Protein AF-A0A956ILT0-F1 (afdb_monomer_lite)

Radius of gyration: 30.16 Å; chains: 1; bounding box: 76×114×71 Å

Foldseek 3Di:
DDDDDDPPPPVVVVVVVVVVPPPDDDDDDDDDDDDDDDDDDDDDDDDDDDDDDDDDDDDDDDDDDDDDDDDDDPDFLQVVQPHLVSLLVLLVVFQLVLQCPALLAVCVQVVDDPLVNQVVSVLVSLVSCVLSPHPPGDRDQPDGPRGHRHQLLVVQPPVQFEPQNLVSSLVSNLRSCVVVVNDPVSSVSSSVVSVVSCVSHHPHDDNGRPRRPPDPPPDDDDPPPPPPDDDDDDDDDDDDDDDDDD

pLDDT: mean 73.95, std 25.04, range [35.31, 98.44]

Sequence (246 aa):
MSLHSFRGSRSIERVAARYLVLGALSVPLALAGCSDDESSGGSGGSGAAGSGGTGATGGSGGSSAGGSGGSGGDGSLCEKYGGANNVASVVKDNVFPAIAGDCRISAWFTSLTDNMQTHVLECLTIQTQEVFGCAGVTYAGSSSSVAPCRSMSEAHANLGISDADFDALIEDVAAGLTEAGVEAADIQAAAPVLLGLKSDIVEDTSGTNTKATCPASGGTGGTGTGGSAGTGSGGTAGAGTGGTGN

Secondary structure (DSSP, 8-state):
--------THHHHHHHHHHTS-S------------------------------------------------SS---HHHHTT-HHHHHHHIIIIIHHHHHH-TTTTHHHHTS-HHHHHHHHHHHHHHHHHHTT-TT--STTPBPSSSB---HHHHHTTS--BHHHHHHHHHHHHHHHHHTT--HHHHHHHHHHHHHTHHHH--B--SS-SS--S---S------------------PPPP------

Structure (mmCIF, N/CA/C/O backbone):
data_AF-A0A956ILT0-F1
#
_entry.id   AF-A0A956ILT0-F1
#
loop_
_atom_site.group_PDB
_atom_site.id
_atom_site.type_symbol
_atom_site.label_atom_id
_atom_site.label_alt_id
_atom_site.label_comp_id
_atom_site.label_asym_id
_atom_site.label_entity_id
_atom_site.label_seq_id
_atom_site.pdbx_PDB_ins_code
_atom_site.Cartn_x
_atom_site.Cartn_y
_atom_site.Cartn_z
_atom_site.occupancy
_atom_site.B_iso_or_equiv
_atom_site.auth_seq_id
_atom_site.auth_comp_id
_atom_site.auth_asym_id
_atom_site.auth_atom_id
_atom_site.pdbx_PDB_model_num
ATOM 1 N N . MET A 1 1 ? -15.998 -36.580 -19.431 1.00 43.19 1 MET A N 1
ATOM 2 C CA . MET A 1 1 ? -16.349 -35.598 -18.383 1.00 43.19 1 MET A CA 1
ATOM 3 C C . MET A 1 1 ? -15.356 -35.786 -17.245 1.00 43.19 1 MET A C 1
ATOM 5 O O . MET A 1 1 ? -15.570 -36.642 -16.400 1.00 43.19 1 MET A O 1
ATOM 9 N N . SER A 1 2 ? -14.214 -35.095 -17.304 1.00 45.19 2 SER A N 1
ATOM 10 C CA . SER A 1 2 ? -13.151 -35.210 -16.296 1.00 45.19 2 SER A CA 1
ATOM 11 C C . SER A 1 2 ? -13.290 -34.083 -15.283 1.00 45.19 2 SER A C 1
ATOM 13 O O . SER A 1 2 ? -13.145 -32.913 -15.629 1.00 45.19 2 SER A O 1
ATOM 15 N N . LEU A 1 3 ? -13.583 -34.459 -14.042 1.00 43.34 3 LEU A N 1
ATOM 16 C CA . LEU A 1 3 ? -13.580 -33.585 -12.876 1.00 43.34 3 LEU A CA 1
ATOM 17 C C . LEU A 1 3 ? -12.125 -33.226 -12.542 1.00 43.34 3 LEU A C 1
ATOM 19 O O . LEU A 1 3 ? -11.383 -34.052 -12.015 1.00 43.34 3 LEU A O 1
ATOM 23 N N . HIS A 1 4 ? -11.707 -32.002 -12.871 1.00 41.91 4 HIS A N 1
ATOM 24 C CA . HIS A 1 4 ? -10.466 -31.436 -12.350 1.00 41.91 4 HIS A CA 1
ATOM 25 C C . HIS A 1 4 ? -10.690 -31.016 -10.896 1.00 41.91 4 HIS A C 1
ATOM 27 O O . HIS A 1 4 ? -11.449 -30.098 -10.594 1.00 41.91 4 HIS A O 1
ATOM 33 N N . SER A 1 5 ? -10.029 -31.742 -9.999 1.00 45.47 5 SER A N 1
ATOM 34 C CA . SER A 1 5 ? -9.984 -31.494 -8.563 1.00 45.47 5 SER A CA 1
ATOM 35 C C . SER A 1 5 ? -9.294 -30.155 -8.278 1.00 45.47 5 SER A C 1
ATOM 37 O O . SER A 1 5 ? -8.089 -30.013 -8.485 1.00 45.47 5 SER A O 1
ATOM 39 N N . PHE A 1 6 ? -10.057 -29.188 -7.769 1.00 43.00 6 PHE A N 1
ATOM 40 C CA . PHE A 1 6 ? -9.579 -27.899 -7.268 1.00 43.00 6 PHE A CA 1
ATOM 41 C C . PHE A 1 6 ? -8.574 -28.121 -6.116 1.00 43.00 6 PHE A C 1
ATOM 43 O O . PHE A 1 6 ? -8.939 -28.573 -5.033 1.00 43.00 6 PHE A O 1
ATOM 50 N N . ARG A 1 7 ? -7.289 -27.818 -6.343 1.00 51.72 7 ARG A N 1
ATOM 51 C CA . ARG A 1 7 ? -6.212 -27.783 -5.325 1.00 51.72 7 ARG A CA 1
ATOM 52 C C . ARG A 1 7 ? -5.960 -26.358 -4.798 1.00 51.72 7 ARG A C 1
ATOM 54 O O . ARG A 1 7 ? -4.874 -26.082 -4.311 1.00 51.72 7 ARG A O 1
ATOM 61 N N . GLY A 1 8 ? -6.954 -25.467 -4.871 1.00 39.22 8 GLY A N 1
ATOM 62 C CA . GLY A 1 8 ? -6.845 -24.064 -4.430 1.00 39.22 8 GLY A CA 1
ATOM 63 C C . GLY A 1 8 ? -7.192 -23.798 -2.957 1.00 39.22 8 GLY A C 1
ATOM 64 O O . GLY A 1 8 ? -6.908 -22.723 -2.447 1.00 39.22 8 GLY A O 1
ATOM 65 N N . SER A 1 9 ? -7.779 -24.757 -2.234 1.00 43.22 9 SER A N 1
ATOM 66 C CA . SER A 1 9 ? -8.363 -24.490 -0.904 1.00 43.22 9 SER A CA 1
ATOM 67 C C . SER A 1 9 ? -7.377 -24.484 0.272 1.00 43.22 9 SER A C 1
ATOM 69 O O . SER A 1 9 ? -7.787 -24.198 1.389 1.00 43.22 9 SER A O 1
ATOM 71 N N . ARG A 1 10 ? -6.087 -24.795 0.071 1.00 47.34 10 ARG A N 1
ATOM 72 C CA . ARG A 1 10 ? -5.128 -24.927 1.191 1.00 47.34 10 ARG A CA 1
ATOM 73 C C . ARG A 1 10 ? -4.430 -23.623 1.594 1.00 47.34 10 ARG A C 1
ATOM 75 O O . ARG A 1 10 ? -3.900 -23.565 2.700 1.00 47.34 10 ARG A O 1
ATOM 82 N N . SER A 1 11 ? -4.420 -22.602 0.736 1.00 47.72 11 SER A N 1
ATOM 83 C CA . SER A 1 11 ? -3.771 -21.317 1.051 1.00 47.72 11 SER A CA 1
ATOM 84 C C . SER A 1 11 ? -4.645 -20.436 1.949 1.00 47.72 11 SER A C 1
ATOM 86 O O . SER A 1 11 ? -4.132 -19.775 2.844 1.00 47.72 11 SER A O 1
ATOM 88 N N . ILE A 1 12 ? -5.971 -20.513 1.795 1.00 44.69 12 ILE A N 1
ATOM 89 C CA . ILE A 1 12 ? -6.931 -19.683 2.542 1.00 44.69 12 ILE A CA 1
ATOM 90 C C . ILE A 1 12 ? -6.987 -20.087 4.028 1.00 44.69 12 ILE A C 1
ATOM 92 O O . ILE A 1 12 ? -7.011 -19.228 4.907 1.00 44.69 12 ILE A O 1
ATOM 96 N N . GLU A 1 13 ? -6.915 -21.388 4.337 1.00 35.94 13 GLU A N 1
ATOM 97 C CA . GLU A 1 13 ? -6.925 -21.865 5.731 1.00 35.94 13 GLU A CA 1
ATOM 98 C C . GLU A 1 13 ? -5.641 -21.520 6.500 1.00 35.94 13 GLU A C 1
ATOM 100 O O . GLU A 1 13 ? -5.685 -21.358 7.716 1.00 35.94 13 GLU A O 1
ATOM 105 N N . ARG A 1 14 ? -4.491 -21.373 5.826 1.00 47.75 14 ARG A N 1
ATOM 106 C CA . ARG A 1 14 ? -3.221 -21.058 6.505 1.00 47.75 14 ARG A CA 1
ATOM 107 C C . ARG A 1 14 ? -3.127 -19.600 6.945 1.00 47.75 14 ARG A C 1
ATOM 109 O O . ARG A 1 14 ? -2.567 -19.345 8.009 1.00 47.75 14 ARG A O 1
ATOM 116 N N . VAL A 1 15 ? -3.705 -18.678 6.174 1.00 46.62 15 VAL A N 1
ATOM 117 C CA . VAL A 1 15 ? -3.770 -17.258 6.547 1.00 46.62 15 VAL A CA 1
ATOM 118 C C . VAL A 1 15 ? -4.741 -17.078 7.718 1.00 46.62 15 VAL A C 1
ATOM 120 O O . VAL A 1 15 ? -4.361 -16.523 8.743 1.00 46.62 15 VAL A O 1
ATOM 123 N N . ALA A 1 16 ? -5.942 -17.667 7.655 1.00 40.06 16 ALA A N 1
ATOM 124 C CA . ALA A 1 16 ? -6.910 -17.593 8.756 1.00 40.06 16 ALA A CA 1
ATOM 125 C C . ALA A 1 16 ? -6.418 -18.276 10.054 1.00 40.06 16 ALA A C 1
ATOM 127 O O . ALA A 1 16 ? -6.655 -17.768 11.150 1.00 40.06 16 ALA A O 1
ATOM 128 N N . ALA A 1 17 ? -5.687 -19.394 9.954 1.00 35.31 17 ALA A N 1
ATOM 129 C CA . ALA A 1 17 ? -5.180 -20.117 11.124 1.00 35.31 17 ALA A CA 1
ATOM 130 C C . ALA A 1 17 ? -4.007 -19.418 11.837 1.00 35.31 17 ALA A C 1
ATOM 132 O O . ALA A 1 17 ? -3.806 -19.652 13.028 1.00 35.31 17 ALA A O 1
ATOM 133 N N . ARG A 1 18 ? -3.245 -18.546 11.158 1.00 46.00 18 ARG A N 1
ATOM 134 C CA . ARG A 1 18 ? -2.182 -17.751 11.805 1.00 46.00 18 ARG A CA 1
ATOM 135 C C . ARG A 1 18 ? -2.721 -16.550 12.587 1.00 46.00 18 ARG A C 1
ATOM 137 O O . ARG A 1 18 ? -2.115 -16.178 13.587 1.00 46.00 18 ARG A O 1
ATOM 144 N N . TYR A 1 19 ? -3.889 -16.020 12.218 1.00 42.06 19 TYR A N 1
ATOM 145 C CA . TYR A 1 19 ? -4.536 -14.914 12.941 1.00 42.06 19 TYR A CA 1
ATOM 146 C C . TYR A 1 19 ? -5.229 -15.330 14.250 1.00 42.06 19 TYR A C 1
ATOM 148 O O . TYR A 1 19 ? -5.510 -14.479 15.089 1.00 42.06 19 TYR A O 1
ATOM 156 N N . LEU A 1 20 ? -5.461 -16.626 14.481 1.00 39.62 20 LEU A N 1
ATOM 157 C CA . LEU A 1 20 ? -6.157 -17.124 15.677 1.00 39.62 20 LEU A CA 1
ATOM 158 C C . LEU A 1 20 ? -5.252 -17.372 16.901 1.00 39.62 20 LEU A C 1
ATOM 160 O O . LEU A 1 20 ? -5.765 -17.722 17.960 1.00 39.62 20 LEU A O 1
ATOM 164 N N . VAL A 1 21 ? -3.927 -17.201 16.796 1.00 40.91 21 VAL A N 1
ATOM 165 C CA . VAL A 1 21 ? -2.983 -17.602 17.868 1.00 40.91 21 VAL A CA 1
ATOM 166 C C . VAL A 1 21 ? -2.352 -16.421 18.629 1.00 40.91 21 VAL A C 1
ATOM 168 O O . VAL A 1 21 ? -1.767 -16.625 19.687 1.00 40.91 21 VAL A O 1
ATOM 171 N N . LEU A 1 22 ? -2.519 -15.171 18.182 1.00 44.09 22 LEU A N 1
ATOM 172 C CA . LEU A 1 22 ? -1.898 -13.994 18.824 1.00 44.09 22 LEU A CA 1
ATOM 173 C C . LEU A 1 22 ? -2.790 -13.244 19.832 1.00 44.09 22 LEU A C 1
ATOM 175 O O . LEU A 1 22 ? -2.457 -12.143 20.260 1.00 44.09 22 LEU A O 1
ATOM 179 N N . GLY A 1 23 ? -3.894 -13.845 20.276 1.00 40.28 23 GLY A N 1
ATOM 180 C CA . GLY A 1 23 ? -4.742 -13.295 21.335 1.00 40.28 23 GLY A CA 1
ATOM 181 C C . GLY A 1 23 ? -4.490 -13.950 22.692 1.00 40.28 23 GLY A C 1
ATOM 182 O O . GLY A 1 23 ? -5.257 -14.835 23.052 1.00 40.28 23 GLY A O 1
ATOM 183 N N . ALA A 1 24 ? -3.436 -13.533 23.412 1.00 45.47 24 ALA A N 1
ATOM 184 C CA . ALA A 1 24 ? -3.306 -13.510 24.887 1.00 45.47 24 ALA A CA 1
ATOM 185 C C . ALA A 1 24 ? -1.839 -13.648 25.348 1.00 45.47 24 ALA A C 1
ATOM 187 O O . ALA A 1 24 ? -1.407 -14.715 25.780 1.00 45.47 24 ALA A O 1
ATOM 188 N N . LEU A 1 25 ? -1.082 -12.547 25.359 1.00 40.25 25 LEU A N 1
ATOM 189 C CA . LEU A 1 25 ? 0.026 -12.403 26.308 1.00 40.25 25 LEU A CA 1
ATOM 190 C C . LEU A 1 25 ? -0.171 -11.115 27.110 1.00 40.25 25 LEU A C 1
ATOM 192 O O . LEU A 1 25 ? 0.303 -10.038 26.764 1.00 40.25 25 LEU A O 1
ATOM 196 N N . SER A 1 26 ? -0.927 -11.240 28.196 1.00 43.72 26 SER A N 1
ATOM 197 C CA . SER A 1 26 ? -0.998 -10.239 29.254 1.00 43.72 26 SER A CA 1
ATOM 198 C C . SER A 1 26 ? 0.321 -10.267 30.028 1.00 43.72 26 SER A C 1
ATOM 200 O O . SER A 1 26 ? 0.574 -11.202 30.787 1.00 43.72 26 SER A O 1
ATOM 202 N N . VAL A 1 27 ? 1.170 -9.258 29.837 1.00 48.78 27 VAL A N 1
ATOM 203 C CA . VAL A 1 27 ? 2.355 -9.046 30.679 1.00 48.78 27 VAL A CA 1
ATOM 204 C C . VAL A 1 27 ? 1.937 -8.233 31.910 1.00 48.78 27 VAL A C 1
ATOM 206 O O . VAL A 1 27 ? 1.473 -7.103 31.750 1.00 48.78 27 VAL A O 1
ATOM 209 N N . PRO A 1 28 ? 2.090 -8.753 33.142 1.00 45.97 28 PRO A N 1
ATOM 210 C CA . PRO A 1 28 ? 1.954 -7.941 34.339 1.00 45.97 28 PRO A CA 1
ATOM 211 C C . PRO A 1 28 ? 3.238 -7.127 34.541 1.00 45.97 28 PRO A C 1
ATOM 213 O O . PRO A 1 28 ? 4.316 -7.686 34.746 1.00 45.97 28 PRO A O 1
ATOM 216 N N . LEU A 1 29 ? 3.130 -5.797 34.500 1.00 57.72 29 LEU A N 1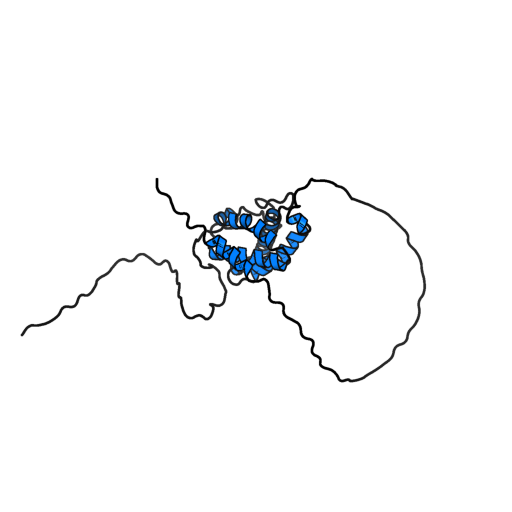
ATOM 217 C CA . LEU A 1 29 ? 4.211 -4.905 34.911 1.00 57.72 29 LEU A CA 1
ATOM 218 C C . LEU A 1 29 ? 4.221 -4.830 36.445 1.00 57.72 29 LEU A C 1
ATOM 220 O O . LEU A 1 29 ? 3.386 -4.166 37.059 1.00 57.72 29 LEU A O 1
ATOM 224 N N . ALA A 1 30 ? 5.137 -5.577 37.060 1.00 46.38 30 ALA A N 1
ATOM 225 C CA . ALA A 1 30 ? 5.381 -5.547 38.494 1.00 46.38 30 ALA A CA 1
ATOM 226 C C . ALA A 1 30 ? 6.181 -4.295 38.887 1.00 46.38 30 ALA A C 1
ATOM 228 O O . ALA A 1 30 ? 7.197 -3.959 38.281 1.00 46.38 30 ALA A O 1
ATOM 229 N N . LEU A 1 31 ? 5.695 -3.633 39.935 1.00 51.06 31 LEU A N 1
ATOM 230 C CA . LEU A 1 31 ? 6.275 -2.475 40.603 1.00 51.06 31 LEU A CA 1
ATOM 231 C C . LEU A 1 31 ? 7.435 -2.922 41.518 1.00 51.06 31 LEU A C 1
ATOM 233 O O . LEU A 1 31 ? 7.218 -3.680 42.461 1.00 51.06 31 LEU A O 1
ATOM 237 N N . ALA A 1 32 ? 8.644 -2.420 41.278 1.00 53.69 32 ALA A N 1
ATOM 238 C CA . ALA A 1 32 ? 9.757 -2.370 42.234 1.00 53.69 32 ALA A CA 1
ATOM 239 C C . ALA A 1 32 ? 10.587 -1.128 41.849 1.00 53.69 32 ALA A C 1
ATOM 241 O O . ALA A 1 32 ? 10.993 -1.010 40.702 1.00 53.69 32 ALA A O 1
ATOM 242 N N . GLY A 1 33 ? 10.794 -0.094 42.662 1.00 43.47 33 GLY A N 1
ATOM 243 C CA . GLY A 1 33 ? 10.950 -0.067 44.110 1.00 43.47 33 GLY A CA 1
ATOM 244 C C . GLY A 1 33 ? 12.434 0.084 44.450 1.00 43.47 33 GLY A C 1
ATOM 245 O O . GLY A 1 33 ? 13.016 -0.873 44.940 1.00 43.47 33 GLY A O 1
ATOM 246 N N . CYS A 1 34 ? 13.037 1.247 44.156 1.00 55.44 34 CYS A N 1
ATOM 247 C CA . CYS A 1 34 ? 14.354 1.663 44.666 1.00 55.44 34 CYS A CA 1
ATOM 248 C C . CYS A 1 34 ? 14.368 3.189 44.929 1.00 55.44 34 CYS A C 1
ATOM 250 O O . CYS A 1 34 ? 14.627 3.981 44.026 1.00 55.44 34 CYS A O 1
ATOM 252 N N . SER A 1 35 ? 14.021 3.572 46.158 1.00 47.50 35 SER A N 1
ATOM 253 C CA . SER A 1 35 ? 14.691 4.576 47.013 1.00 47.50 35 SER A CA 1
ATOM 254 C C . SER A 1 35 ? 16.210 4.683 46.782 1.00 47.50 35 SER A C 1
ATOM 256 O O . SER A 1 35 ? 16.810 3.671 46.430 1.00 47.50 35 SER A O 1
ATOM 258 N N . ASP A 1 36 ? 16.969 5.752 47.036 1.00 48.41 36 ASP A N 1
ATOM 259 C CA . ASP A 1 36 ? 16.843 7.122 47.574 1.00 48.41 36 ASP A CA 1
ATOM 260 C C . ASP A 1 36 ? 18.260 7.770 47.385 1.00 48.41 36 ASP A C 1
ATOM 262 O O . ASP A 1 36 ? 19.176 7.077 46.930 1.00 48.41 36 ASP A O 1
ATOM 266 N N . ASP A 1 37 ? 18.445 9.036 47.803 1.00 49.03 37 ASP A N 1
ATOM 267 C CA . ASP A 1 37 ? 19.715 9.763 48.110 1.00 49.03 37 ASP A CA 1
ATOM 268 C C . ASP A 1 37 ? 20.252 10.752 47.027 1.00 49.03 37 ASP A C 1
ATOM 270 O O . ASP A 1 37 ? 20.848 10.355 46.029 1.00 49.03 37 ASP A O 1
ATOM 274 N N . GLU A 1 38 ? 19.875 12.045 47.015 1.00 50.88 38 GLU A N 1
ATOM 275 C CA . GLU A 1 38 ? 20.264 13.203 47.874 1.00 50.88 38 GLU A CA 1
ATOM 276 C C . GLU A 1 38 ? 21.594 13.901 47.466 1.00 50.88 38 GLU A C 1
ATOM 278 O O . GLU A 1 38 ? 22.686 13.443 47.790 1.00 50.88 38 GLU A O 1
ATOM 283 N N . SER A 1 39 ? 21.526 15.090 46.830 1.00 48.44 39 SER A N 1
ATOM 284 C CA . SER A 1 39 ? 22.506 16.185 47.059 1.00 48.44 39 SER A CA 1
ATOM 285 C C . SER A 1 39 ? 22.151 17.530 46.397 1.00 48.44 39 SER A C 1
ATOM 287 O O . SER A 1 39 ? 22.462 17.792 45.242 1.00 48.44 39 SER A O 1
ATOM 289 N N . SER A 1 40 ? 21.511 18.373 47.214 1.00 54.84 40 SER A N 1
ATOM 290 C CA . SER A 1 40 ? 21.809 19.775 47.588 1.00 54.84 40 SER A CA 1
ATOM 291 C C . SER A 1 40 ? 22.245 20.873 46.585 1.00 54.84 40 SER A C 1
ATOM 293 O O . SER A 1 40 ? 23.220 20.759 45.850 1.00 54.84 40 SER A O 1
ATOM 295 N N . GLY A 1 41 ? 21.593 22.041 46.751 1.00 38.47 41 GLY A N 1
ATOM 296 C CA . GLY A 1 41 ? 22.071 23.395 46.403 1.00 38.47 41 GLY A CA 1
ATOM 297 C C . GLY A 1 41 ? 21.101 24.141 45.476 1.00 38.47 41 GLY A C 1
ATOM 298 O O . GLY A 1 41 ? 21.108 23.892 44.282 1.00 38.47 41 GLY A O 1
ATOM 299 N N . GLY A 1 42 ? 20.136 24.938 45.962 1.00 37.78 42 GLY A N 1
ATOM 300 C CA . GLY A 1 42 ? 20.308 26.335 46.424 1.00 37.78 42 GLY A CA 1
ATOM 301 C C . GLY A 1 42 ? 20.368 27.294 45.214 1.00 37.78 42 GLY A C 1
ATOM 302 O O . GLY A 1 42 ? 21.071 27.005 44.263 1.00 37.78 42 GLY A O 1
ATOM 303 N N . SER A 1 43 ? 19.723 28.454 45.097 1.00 45.69 43 SER A N 1
ATOM 304 C CA . SER A 1 43 ? 18.900 29.307 45.955 1.00 45.69 43 SER A CA 1
ATOM 305 C C . SER A 1 43 ? 18.328 30.430 45.068 1.00 45.69 43 SER A C 1
ATOM 307 O O . SER A 1 43 ? 19.034 30.920 44.194 1.00 45.69 43 SER A O 1
ATOM 309 N N . GLY A 1 44 ? 17.129 30.926 45.397 1.00 41.56 44 GLY A N 1
ATOM 310 C CA . GLY A 1 44 ? 16.803 32.362 45.359 1.00 41.56 44 GLY A CA 1
ATOM 311 C C . GLY A 1 44 ? 16.308 32.993 44.047 1.00 41.56 44 GLY A C 1
ATOM 312 O O . GLY A 1 44 ? 16.937 32.884 43.003 1.00 41.56 44 GLY A O 1
ATOM 313 N N . GLY A 1 45 ? 15.223 33.773 44.149 1.00 41.31 45 GLY A N 1
ATOM 314 C CA . GLY A 1 45 ? 14.869 34.768 43.131 1.00 41.31 45 GLY A CA 1
ATOM 315 C C . GLY A 1 45 ? 13.406 35.213 43.118 1.00 41.31 45 GLY A C 1
ATOM 316 O O . GLY A 1 45 ? 12.655 34.829 42.233 1.00 41.31 45 GLY A O 1
ATOM 317 N N . SER A 1 46 ? 13.006 36.031 44.091 1.00 48.56 46 SER A N 1
ATOM 318 C CA . SER A 1 46 ? 11.715 36.734 44.166 1.00 48.56 46 SER A CA 1
ATOM 319 C C . SER A 1 46 ? 11.534 37.779 43.051 1.00 48.56 46 SER A C 1
ATOM 321 O O . SER A 1 46 ? 12.496 38.449 42.683 1.00 48.56 46 SER A O 1
ATOM 323 N N . GLY A 1 47 ? 10.296 38.035 42.609 1.00 41.34 47 GLY A N 1
ATOM 324 C CA . GLY A 1 47 ? 9.980 39.211 41.783 1.00 41.34 47 GLY A CA 1
ATOM 325 C C . GLY A 1 47 ? 8.519 39.276 41.340 1.00 41.34 47 GLY A C 1
ATOM 326 O O . GLY A 1 47 ? 8.016 38.341 40.737 1.00 41.34 47 GLY A O 1
ATOM 327 N N . ALA A 1 48 ? 7.837 40.367 41.679 1.00 45.66 48 ALA A N 1
ATOM 328 C CA . ALA A 1 48 ? 6.387 40.524 41.674 1.00 45.66 48 ALA A CA 1
ATOM 329 C C . ALA A 1 48 ? 5.815 41.287 40.458 1.00 45.66 48 ALA A C 1
ATOM 331 O O . ALA A 1 48 ? 6.501 42.095 39.846 1.00 45.66 48 ALA A O 1
ATOM 332 N N . ALA A 1 49 ? 4.496 41.113 40.291 1.00 45.88 49 ALA A N 1
ATOM 333 C CA . ALA A 1 49 ? 3.474 42.089 39.880 1.00 45.88 49 ALA A CA 1
ATOM 334 C C . ALA A 1 49 ? 3.412 42.625 38.431 1.00 45.88 49 ALA A C 1
ATOM 336 O O . ALA A 1 49 ? 4.354 43.192 37.892 1.00 45.88 49 ALA A O 1
ATOM 337 N N . GLY A 1 50 ? 2.191 42.594 37.879 1.00 41.50 50 GLY A N 1
ATOM 338 C CA . GLY A 1 50 ? 1.769 43.415 36.742 1.00 41.50 50 GLY A CA 1
ATOM 339 C C . GLY A 1 50 ? 0.337 43.105 36.299 1.00 41.50 50 GLY A C 1
ATOM 340 O O . GLY A 1 50 ? 0.074 42.042 35.756 1.00 41.50 50 GLY A O 1
ATOM 341 N N . SER A 1 51 ? -0.585 44.026 36.574 1.00 45.47 51 SER A N 1
ATOM 342 C CA . SER A 1 51 ? -2.036 43.938 36.360 1.00 45.47 51 SER A CA 1
ATOM 343 C C . SER A 1 51 ? -2.472 44.573 35.026 1.00 45.47 51 SER A C 1
ATOM 345 O O . SER A 1 51 ? -1.898 45.586 34.638 1.00 45.47 51 SER A O 1
ATOM 347 N N . GLY A 1 52 ? -3.566 44.076 34.429 1.00 38.09 52 GLY A N 1
ATOM 348 C CA . GLY A 1 52 ? -4.583 44.924 33.779 1.00 38.09 52 GLY A CA 1
ATOM 349 C C . GLY A 1 52 ? -4.697 44.941 32.241 1.00 38.09 52 GLY A C 1
ATOM 350 O O . GLY A 1 52 ? -3.720 45.156 31.536 1.00 38.09 52 GLY A O 1
ATOM 351 N N . GLY A 1 53 ? -5.949 44.851 31.756 1.00 38.97 53 GLY A N 1
ATOM 352 C CA . GLY A 1 53 ? -6.404 45.450 30.483 1.00 38.97 53 GLY A CA 1
ATOM 353 C C . GLY A 1 53 ? -6.991 44.478 29.448 1.00 38.97 53 GLY A C 1
ATOM 354 O O . GLY A 1 53 ? -6.261 43.926 28.643 1.00 38.97 53 GLY A O 1
ATOM 355 N N . THR A 1 54 ? -8.288 44.146 29.517 1.00 41.25 54 THR A N 1
ATOM 356 C CA . THR A 1 54 ? -9.393 44.693 28.677 1.00 41.25 54 THR A CA 1
ATOM 357 C C . THR A 1 54 ? -9.511 44.164 27.236 1.00 41.25 54 THR A C 1
ATOM 359 O O . THR A 1 54 ? -8.828 44.631 26.338 1.00 41.25 54 THR A O 1
ATOM 362 N N . GLY A 1 55 ? -10.495 43.275 27.038 1.00 43.84 55 GLY A N 1
ATOM 363 C CA . GLY A 1 55 ? -11.594 43.403 26.064 1.00 43.84 55 GLY A CA 1
ATOM 364 C C . GLY A 1 55 ? -11.297 43.505 24.563 1.00 43.84 55 GLY A C 1
ATOM 365 O O . GLY A 1 55 ? -10.937 44.567 24.073 1.00 43.84 55 GLY A O 1
ATOM 366 N N . ALA A 1 56 ? -11.685 42.466 23.816 1.00 46.03 56 ALA A N 1
ATOM 367 C CA . ALA A 1 56 ? -12.264 42.618 22.480 1.00 46.03 56 ALA A CA 1
ATOM 368 C C . ALA A 1 56 ? -13.221 41.451 22.182 1.00 46.03 56 ALA A C 1
ATOM 370 O O . ALA A 1 56 ? -12.832 40.291 22.079 1.00 46.03 56 ALA A O 1
ATOM 371 N N . THR A 1 57 ? -14.499 41.799 22.094 1.00 47.22 57 THR A N 1
ATOM 372 C CA . THR A 1 57 ? -15.631 41.009 21.606 1.00 47.22 57 THR A CA 1
ATOM 373 C C . THR A 1 57 ? -15.729 41.085 20.081 1.00 47.22 57 THR A C 1
ATOM 375 O O . THR A 1 57 ? -15.599 42.173 19.523 1.00 47.22 57 THR A O 1
ATOM 378 N N . GLY A 1 58 ? -16.083 39.970 19.438 1.00 47.25 58 GLY A N 1
ATOM 379 C CA . GLY A 1 58 ? -16.519 39.884 18.036 1.00 47.25 58 GLY A CA 1
ATOM 380 C C . GLY A 1 58 ? -15.920 38.640 17.373 1.00 47.25 58 GLY A C 1
ATOM 381 O O . GLY A 1 58 ? -14.721 38.437 17.451 1.00 47.25 58 GLY A O 1
ATOM 382 N N . GLY A 1 59 ? -16.643 37.724 16.745 1.00 40.88 59 GLY A N 1
ATOM 383 C CA . GLY A 1 59 ? -18.031 37.690 16.314 1.00 40.88 59 GLY A CA 1
ATOM 384 C C . GLY A 1 59 ? -18.094 36.771 15.091 1.00 40.88 59 GLY A C 1
ATOM 385 O O . GLY A 1 59 ? -17.497 37.086 14.074 1.00 40.88 59 GLY A O 1
ATOM 386 N N . SER A 1 60 ? -18.806 35.653 15.242 1.00 47.03 60 SER A N 1
ATOM 387 C CA . SER A 1 60 ? -19.652 34.976 14.245 1.00 47.03 60 SER A CA 1
ATOM 388 C C . SER A 1 60 ? -19.105 34.558 12.868 1.00 47.03 60 SER A C 1
ATOM 390 O O . SER A 1 60 ? -18.776 35.382 12.023 1.00 47.03 60 SER A O 1
ATOM 392 N N . GLY A 1 61 ? -19.277 33.264 12.574 1.00 44.69 61 GLY A N 1
ATOM 393 C CA . GLY A 1 61 ? -19.465 32.722 11.221 1.00 44.69 61 GLY A CA 1
ATOM 394 C C . GLY A 1 61 ? -18.740 31.387 11.055 1.00 44.69 61 GLY A C 1
ATOM 395 O O . GLY A 1 61 ? -17.529 31.337 11.164 1.00 44.69 61 GLY A O 1
ATOM 396 N N . GLY A 1 62 ? -19.376 30.249 10.820 1.00 45.25 62 GLY A N 1
ATOM 397 C CA . GLY A 1 62 ? -20.777 29.937 10.619 1.00 45.25 62 GLY A CA 1
ATOM 398 C C . GLY A 1 62 ? -20.898 28.416 10.581 1.00 45.25 62 GLY A C 1
ATOM 399 O O . GLY A 1 62 ? -19.977 27.708 10.177 1.00 45.25 62 GLY A O 1
ATOM 400 N N . SER A 1 63 ? -22.030 27.925 11.059 1.00 48.44 63 SER A N 1
ATOM 401 C CA . SER A 1 63 ? -22.424 26.528 11.010 1.00 48.44 63 SER A CA 1
ATOM 402 C C . SER A 1 63 ? -22.377 25.980 9.583 1.00 48.44 63 SER A C 1
ATOM 404 O O . SER A 1 63 ? -22.868 26.607 8.647 1.00 48.44 63 SER A O 1
ATOM 406 N N . SER A 1 64 ? -21.888 24.756 9.432 1.00 49.97 64 SER A N 1
ATOM 407 C CA . SER A 1 64 ? -22.354 23.848 8.384 1.00 49.97 64 SER A CA 1
ATOM 408 C C . SER A 1 64 ? -22.512 22.469 9.003 1.00 49.97 64 SER A C 1
ATOM 410 O O . SER A 1 64 ? -21.664 21.593 8.897 1.00 49.97 64 SER A O 1
ATOM 412 N N . ALA A 1 65 ? -23.620 22.339 9.730 1.00 52.38 65 ALA A N 1
ATOM 413 C CA . ALA A 1 65 ? -24.317 21.079 9.881 1.00 52.38 65 ALA A CA 1
ATOM 414 C C . ALA A 1 65 ? -25.216 20.905 8.644 1.00 52.38 65 ALA A C 1
ATOM 416 O O . ALA A 1 65 ? -25.970 21.819 8.307 1.00 52.38 65 ALA A O 1
ATOM 417 N N . GLY A 1 66 ? -25.137 19.742 7.996 1.00 42.19 66 GLY A N 1
ATOM 418 C CA . GLY A 1 66 ? -26.036 19.299 6.922 1.00 42.19 66 GLY A CA 1
ATOM 419 C C . GLY A 1 66 ? -25.305 18.380 5.933 1.00 42.19 66 GLY A C 1
ATOM 420 O O . GLY A 1 66 ? -24.304 18.803 5.375 1.00 42.19 66 GLY A O 1
ATOM 421 N N . GLY A 1 67 ? -25.705 17.136 5.651 1.00 44.38 67 GLY A N 1
ATOM 422 C CA . GLY A 1 67 ? -26.914 16.374 6.008 1.00 44.38 67 GLY A CA 1
ATOM 423 C C . GLY A 1 67 ? -26.585 15.091 6.789 1.00 44.38 67 GLY A C 1
ATOM 424 O O . GLY A 1 67 ? -25.445 14.656 6.817 1.00 44.38 67 GLY A O 1
ATOM 425 N N . SER A 1 68 ? -27.481 14.508 7.588 1.00 47.31 68 SER A N 1
ATOM 426 C CA . SER A 1 68 ? -28.849 14.038 7.296 1.00 47.31 68 SER A CA 1
ATOM 427 C C . SER A 1 68 ? -28.930 12.973 6.197 1.00 47.31 68 SER A C 1
ATOM 429 O O . SER A 1 68 ? -29.171 13.290 5.040 1.00 47.31 68 SER A O 1
ATOM 431 N N . GLY A 1 69 ? -28.846 11.712 6.636 1.00 48.72 69 GLY A N 1
ATOM 432 C CA . GLY A 1 69 ? -29.864 10.704 6.327 1.00 48.72 69 GLY A CA 1
ATOM 433 C C . GLY A 1 69 ? -29.650 9.845 5.084 1.00 48.72 69 GLY A C 1
ATOM 434 O O . GLY A 1 69 ? -30.329 10.046 4.082 1.00 48.72 69 GLY A O 1
ATOM 435 N N . GLY A 1 70 ? -28.807 8.816 5.205 1.00 43.69 70 GLY A N 1
ATOM 436 C CA . GLY A 1 70 ? -28.830 7.621 4.359 1.00 43.69 70 GLY A CA 1
ATOM 437 C C . GLY A 1 70 ? -29.086 6.385 5.223 1.00 43.69 70 GLY A C 1
ATOM 438 O O . GLY A 1 70 ? -28.373 6.148 6.190 1.00 43.69 70 GLY A O 1
ATOM 439 N N . SER A 1 71 ? -30.160 5.663 4.919 1.00 43.09 71 SER A N 1
ATOM 440 C CA . SER A 1 71 ? -30.712 4.531 5.667 1.00 43.09 71 SER A CA 1
ATOM 441 C C . SER A 1 71 ? -29.736 3.385 5.946 1.00 43.09 71 SER A C 1
ATOM 443 O O . SER A 1 71 ? -29.194 2.803 5.017 1.00 43.09 71 SER A O 1
ATOM 445 N N . GLY A 1 72 ? -29.680 2.977 7.218 1.00 48.34 72 GLY A N 1
ATOM 446 C CA . GLY A 1 72 ? -29.753 1.576 7.654 1.00 48.34 72 GLY A CA 1
ATOM 447 C C . GLY A 1 72 ? -29.046 0.534 6.789 1.00 48.34 72 GLY A C 1
ATOM 448 O O . GLY A 1 72 ? -29.699 -0.302 6.171 1.00 48.34 72 GLY A O 1
ATOM 449 N N . GLY A 1 73 ? -27.725 0.570 6.821 1.00 46.00 73 GLY A N 1
ATOM 450 C CA . GLY A 1 73 ? -26.806 -0.519 6.521 1.00 46.00 73 GLY A CA 1
ATOM 451 C C . GLY A 1 73 ? -25.500 -0.107 7.181 1.00 46.00 73 GLY A C 1
ATOM 452 O O . GLY A 1 73 ? -25.175 1.077 7.138 1.00 46.00 73 GLY A O 1
ATOM 453 N N . ASP A 1 74 ? -24.839 -1.010 7.894 1.00 55.00 74 ASP A N 1
ATOM 454 C CA . ASP A 1 74 ? -23.632 -0.706 8.665 1.00 55.00 74 ASP A CA 1
ATOM 455 C C . ASP A 1 74 ? -22.678 0.168 7.831 1.00 55.00 74 ASP A C 1
ATOM 457 O O . ASP A 1 74 ? -22.381 -0.172 6.684 1.00 55.00 74 ASP A O 1
ATOM 461 N N . GLY A 1 75 ? -22.301 1.343 8.355 1.00 75.06 75 GLY A N 1
ATOM 462 C CA . GLY A 1 75 ? -21.474 2.309 7.624 1.00 75.06 75 GLY A CA 1
ATOM 463 C C . GLY A 1 75 ? -20.224 1.638 7.058 1.00 75.06 75 GLY A C 1
ATOM 464 O O . GLY A 1 75 ? -19.730 0.661 7.628 1.00 75.06 75 GLY A O 1
ATOM 465 N N . SER A 1 76 ? -19.723 2.132 5.923 1.00 92.62 76 SER A N 1
ATOM 466 C CA . SER A 1 76 ? -18.512 1.569 5.301 1.00 92.62 76 SER A CA 1
ATOM 467 C C . SER A 1 76 ? -17.377 1.441 6.328 1.00 92.62 76 SER A C 1
ATOM 469 O O . SER A 1 76 ? -17.308 2.224 7.279 1.00 92.62 76 SER A O 1
ATOM 471 N N . LEU A 1 77 ? -16.443 0.501 6.136 1.00 95.50 77 LEU A N 1
ATOM 472 C CA . LEU A 1 77 ? -15.259 0.423 7.005 1.00 95.50 77 LEU A CA 1
ATOM 473 C C . LEU A 1 77 ? -14.534 1.775 7.048 1.00 95.50 77 LEU A C 1
ATOM 475 O O . LEU A 1 77 ? -14.061 2.203 8.095 1.00 95.50 77 LEU A O 1
ATOM 479 N N . CYS A 1 78 ? -14.527 2.503 5.935 1.00 96.25 78 CYS A N 1
ATOM 480 C CA . CYS A 1 78 ? -14.002 3.854 5.862 1.00 96.25 78 CYS A CA 1
ATOM 481 C C . CYS A 1 78 ? -14.673 4.795 6.871 1.00 96.25 78 CYS A C 1
ATOM 483 O O . CYS A 1 78 ? -13.977 5.466 7.625 1.00 96.25 78 CYS A O 1
ATOM 485 N N . GLU A 1 79 ? -16.006 4.828 6.936 1.00 96.00 79 GLU A N 1
ATOM 486 C CA . GLU A 1 79 ? -16.742 5.623 7.930 1.00 96.00 79 GLU A CA 1
ATOM 487 C C . GLU A 1 79 ? -16.473 5.141 9.360 1.00 96.00 79 GLU A C 1
ATOM 489 O O . GLU A 1 79 ? -16.219 5.968 10.239 1.00 96.00 79 GLU A O 1
ATOM 494 N N . LYS A 1 80 ? -16.456 3.818 9.582 1.00 95.88 80 LYS A N 1
ATOM 495 C CA . LYS A 1 80 ? -16.134 3.207 10.883 1.00 95.88 80 LYS A CA 1
ATOM 496 C C . LYS A 1 80 ? -14.772 3.670 11.405 1.00 95.88 80 LYS A C 1
ATOM 498 O O . LYS A 1 80 ? -14.643 3.978 12.587 1.00 95.88 80 LYS A O 1
ATOM 503 N N . TYR A 1 81 ? -13.784 3.780 10.521 1.00 96.00 81 TYR A N 1
ATOM 504 C CA . TYR A 1 81 ? -12.426 4.207 10.848 1.00 96.00 81 TYR A CA 1
ATOM 505 C C . TYR A 1 81 ? -12.179 5.704 10.626 1.00 96.00 81 TYR A C 1
ATOM 507 O O . TYR A 1 81 ? -11.039 6.099 10.427 1.00 96.00 81 TYR A O 1
ATOM 515 N N . GLY A 1 82 ? -13.198 6.567 10.683 1.00 94.94 82 GLY A N 1
ATOM 516 C CA . GLY A 1 82 ? -12.996 8.026 10.711 1.00 94.94 82 GLY A CA 1
ATOM 517 C C . GLY A 1 82 ? -12.774 8.691 9.345 1.00 94.94 82 GLY A C 1
ATOM 518 O O . GLY A 1 82 ? -12.334 9.839 9.274 1.00 94.94 82 GLY A O 1
ATOM 519 N N . GLY A 1 83 ? -13.108 7.998 8.259 1.00 96.12 83 GLY A N 1
ATOM 520 C CA . GLY A 1 83 ? -13.105 8.509 6.892 1.00 96.12 83 GLY A CA 1
ATOM 521 C C . GLY A 1 83 ? -11.756 8.409 6.176 1.00 96.12 83 GLY A C 1
ATOM 522 O O . GLY A 1 83 ? -10.739 7.990 6.729 1.00 96.12 83 GLY A O 1
ATOM 523 N N . ALA A 1 84 ? -11.748 8.840 4.911 1.00 95.88 84 ALA A N 1
ATOM 524 C CA . ALA A 1 84 ? -10.627 8.653 3.985 1.00 95.88 84 ALA A CA 1
ATOM 525 C C . ALA A 1 84 ? -9.289 9.222 4.494 1.00 95.88 84 ALA A C 1
ATOM 527 O O . ALA A 1 84 ? -8.241 8.613 4.276 1.00 95.88 84 ALA A O 1
ATOM 528 N N . ASN A 1 85 ? -9.319 10.354 5.205 1.00 97.31 85 ASN A N 1
ATOM 529 C CA . ASN A 1 85 ? -8.114 10.968 5.771 1.00 97.31 85 ASN A CA 1
ATOM 530 C C . ASN A 1 85 ? -7.486 10.098 6.864 1.00 97.31 85 ASN A C 1
ATOM 532 O O . ASN A 1 85 ? -6.268 9.950 6.888 1.00 97.31 85 ASN A O 1
ATOM 536 N N . ASN A 1 86 ? -8.296 9.501 7.745 1.00 97.25 86 ASN A N 1
ATOM 537 C CA . ASN A 1 86 ? -7.762 8.635 8.789 1.00 97.25 86 ASN A CA 1
ATOM 538 C C . ASN A 1 86 ? -7.242 7.318 8.199 1.00 97.25 86 ASN A C 1
ATOM 540 O O . ASN A 1 86 ? -6.160 6.876 8.566 1.00 97.25 86 ASN A O 1
ATOM 544 N N . VAL A 1 87 ? -7.937 6.751 7.205 1.00 97.62 87 VAL A N 1
ATOM 545 C CA . VAL A 1 87 ? -7.428 5.594 6.444 1.00 97.62 87 VAL A CA 1
ATOM 546 C C . VAL A 1 87 ? -6.081 5.916 5.781 1.00 97.62 87 VAL A C 1
ATOM 548 O O . VAL A 1 87 ? -5.164 5.102 5.833 1.00 97.62 87 VAL A O 1
ATOM 551 N N . ALA A 1 88 ? -5.915 7.116 5.213 1.00 97.81 88 ALA A N 1
ATOM 552 C CA . ALA A 1 88 ? -4.640 7.546 4.637 1.00 97.81 88 ALA A CA 1
ATOM 553 C C . ALA A 1 88 ? -3.514 7.635 5.678 1.00 97.81 88 ALA A C 1
ATOM 555 O O . ALA A 1 88 ? -2.403 7.171 5.416 1.00 97.81 88 ALA A O 1
ATOM 556 N N . SER A 1 89 ? -3.798 8.183 6.862 1.00 98.31 89 SER A N 1
ATOM 557 C CA . SER A 1 89 ? -2.847 8.192 7.979 1.00 98.31 89 SER A CA 1
ATOM 558 C C . SER A 1 89 ? -2.464 6.778 8.410 1.00 98.31 89 SER A C 1
ATOM 560 O O . SER A 1 89 ? -1.280 6.487 8.499 1.00 98.31 89 SER A O 1
ATOM 562 N N . VAL A 1 90 ? -3.432 5.869 8.568 1.00 97.94 90 VAL A N 1
ATOM 563 C CA . VAL A 1 90 ? -3.172 4.458 8.911 1.00 97.94 90 VAL A CA 1
ATOM 564 C C . VAL A 1 90 ? -2.256 3.783 7.888 1.00 97.94 90 VAL A C 1
ATOM 566 O O . VAL A 1 90 ? -1.315 3.076 8.253 1.00 97.94 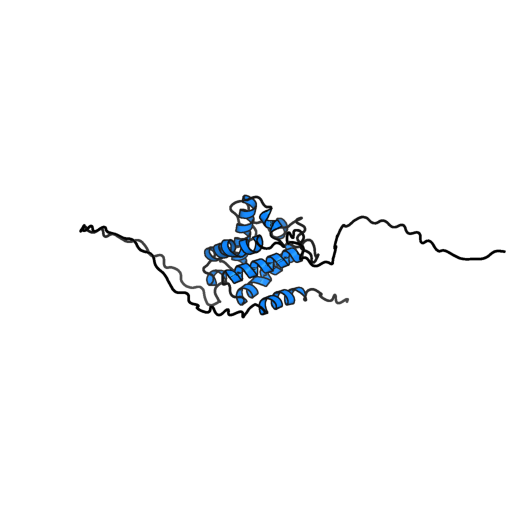90 VAL A O 1
ATOM 569 N N . VAL A 1 91 ? -2.491 4.012 6.594 1.00 98.12 91 VAL A N 1
ATOM 570 C CA . VAL A 1 91 ? -1.637 3.430 5.552 1.00 98.12 91 VAL A CA 1
ATOM 571 C C . VAL A 1 91 ? -0.210 3.963 5.655 1.00 98.12 91 VAL A C 1
ATOM 573 O O . VAL A 1 91 ? 0.745 3.190 5.601 1.00 98.12 91 VAL A O 1
ATOM 576 N N . LYS A 1 92 ? -0.057 5.275 5.832 1.00 97.94 92 LYS A N 1
ATOM 577 C CA . LYS A 1 92 ? 1.247 5.934 5.916 1.00 97.94 92 LYS A CA 1
ATOM 578 C C . LYS A 1 92 ? 2.026 5.580 7.182 1.00 97.94 92 LYS A C 1
ATOM 580 O O . LYS A 1 92 ? 3.233 5.374 7.098 1.00 97.94 92 LYS A O 1
ATOM 585 N N . ASP A 1 93 ? 1.356 5.552 8.325 1.00 98.19 93 ASP A N 1
ATOM 586 C CA . ASP A 1 93 ? 2.004 5.501 9.635 1.00 98.19 93 ASP A CA 1
ATOM 587 C C . ASP A 1 93 ? 2.135 4.062 10.165 1.00 98.19 93 ASP A C 1
ATOM 589 O O . ASP A 1 93 ? 3.001 3.803 11.000 1.00 98.19 93 ASP A O 1
ATOM 593 N N . ASN A 1 94 ? 1.344 3.108 9.649 1.00 98.44 94 ASN A N 1
ATOM 594 C CA . ASN A 1 94 ? 1.350 1.718 10.118 1.00 98.44 94 ASN A CA 1
ATOM 595 C C . ASN A 1 94 ? 1.599 0.700 8.996 1.00 98.44 94 ASN A C 1
ATOM 597 O O . ASN A 1 94 ? 2.495 -0.134 9.113 1.00 98.44 94 ASN A O 1
ATOM 601 N N . VAL A 1 95 ? 0.845 0.762 7.893 1.00 98.06 95 VAL A N 1
ATOM 602 C CA . VAL A 1 95 ? 0.923 -0.262 6.829 1.00 98.06 95 VAL A CA 1
ATOM 603 C C . VAL A 1 95 ? 2.221 -0.170 6.031 1.00 98.06 95 VAL A C 1
ATOM 605 O O . VAL A 1 95 ? 2.936 -1.159 5.893 1.00 98.06 95 VAL A O 1
ATOM 608 N N . PHE A 1 96 ? 2.555 1.009 5.508 1.00 97.06 96 PHE A N 1
ATOM 609 C CA . PHE A 1 96 ? 3.761 1.180 4.701 1.00 97.06 96 PHE A CA 1
ATOM 610 C C . PHE A 1 96 ? 5.047 0.909 5.507 1.00 97.06 96 PHE A C 1
ATOM 612 O O . PHE A 1 96 ? 5.927 0.226 4.982 1.00 97.06 96 PHE A O 1
ATOM 619 N N . PRO A 1 97 ? 5.167 1.331 6.784 1.00 96.75 97 PRO A N 1
ATOM 620 C CA . PRO A 1 97 ? 6.290 0.941 7.632 1.00 96.75 97 PRO A CA 1
ATOM 621 C C . PRO A 1 97 ? 6.376 -0.564 7.902 1.00 96.75 97 PRO A C 1
ATOM 623 O O . PRO A 1 97 ? 7.487 -1.089 7.924 1.00 96.75 97 PRO A O 1
ATOM 626 N N . ALA A 1 98 ? 5.247 -1.268 8.066 1.00 97.44 98 ALA A N 1
ATOM 627 C CA . ALA A 1 98 ? 5.249 -2.726 8.216 1.00 97.44 98 ALA A CA 1
ATOM 628 C C . ALA A 1 98 ? 5.852 -3.411 6.976 1.00 97.44 98 ALA A C 1
ATOM 630 O O . ALA A 1 98 ? 6.793 -4.189 7.102 1.00 97.44 98 ALA A O 1
ATOM 631 N N . ILE A 1 99 ? 5.403 -3.016 5.780 1.00 97.19 99 ILE A N 1
ATOM 632 C CA . ILE A 1 99 ? 5.917 -3.517 4.493 1.00 97.19 99 ILE A CA 1
ATOM 633 C C . ILE A 1 99 ? 7.405 -3.179 4.311 1.00 97.19 99 ILE A C 1
ATOM 635 O O . ILE A 1 99 ? 8.213 -4.012 3.898 1.00 97.19 99 ILE A O 1
ATOM 639 N N . ALA A 1 100 ? 7.794 -1.937 4.612 1.00 95.50 100 ALA A N 1
ATOM 640 C CA . ALA A 1 100 ? 9.178 -1.488 4.485 1.00 95.50 100 ALA A CA 1
ATOM 641 C C . ALA A 1 100 ? 10.115 -2.171 5.499 1.00 95.50 100 ALA A C 1
ATOM 643 O O . ALA A 1 100 ? 11.316 -2.274 5.246 1.00 95.50 100 ALA A O 1
ATOM 644 N N . GLY A 1 101 ? 9.575 -2.631 6.630 1.00 95.62 101 GLY A N 1
ATOM 645 C CA . GLY A 1 101 ? 10.297 -3.360 7.669 1.00 95.62 101 GLY A CA 1
ATOM 646 C C . GLY A 1 101 ? 10.433 -4.863 7.413 1.00 95.62 101 GLY A C 1
ATOM 647 O O . GLY A 1 101 ? 11.317 -5.490 8.000 1.00 95.62 101 GLY A O 1
ATOM 648 N N . ASP A 1 102 ? 9.612 -5.455 6.541 1.00 96.44 102 ASP A N 1
ATOM 649 C CA . ASP A 1 102 ? 9.679 -6.886 6.256 1.00 96.44 102 ASP A CA 1
ATOM 650 C C . ASP A 1 102 ? 10.861 -7.212 5.339 1.00 96.44 102 ASP A C 1
ATOM 652 O O . ASP A 1 102 ? 10.877 -6.934 4.139 1.00 96.44 102 ASP A O 1
ATOM 656 N N . CYS A 1 103 ? 11.874 -7.878 5.882 1.00 96.31 103 CYS A N 1
ATOM 657 C CA . CYS A 1 103 ? 13.040 -8.299 5.117 1.00 96.31 103 CYS A CA 1
ATOM 658 C C . CYS A 1 103 ? 12.707 -9.248 3.946 1.00 96.31 103 CYS A C 1
ATOM 660 O O . CYS A 1 103 ? 13.538 -9.397 3.051 1.00 96.31 103 CYS A O 1
ATOM 662 N N . ARG A 1 104 ? 11.527 -9.886 3.906 1.00 96.81 104 ARG A N 1
ATOM 663 C CA . ARG A 1 104 ? 11.099 -10.756 2.797 1.00 96.81 104 ARG A CA 1
ATOM 664 C C . ARG A 1 104 ? 10.791 -9.968 1.526 1.00 96.81 104 ARG A C 1
ATOM 666 O O . ARG A 1 104 ? 11.089 -10.465 0.441 1.00 96.81 104 ARG A O 1
ATOM 673 N N . ILE A 1 105 ? 10.233 -8.760 1.658 1.00 96.56 105 ILE A N 1
ATOM 674 C CA . ILE A 1 105 ? 9.705 -7.973 0.529 1.00 96.56 105 ILE A CA 1
ATOM 675 C C . ILE A 1 105 ? 10.158 -6.510 0.487 1.00 96.56 105 ILE A C 1
ATOM 677 O O . ILE A 1 105 ? 10.029 -5.871 -0.553 1.00 96.56 105 ILE A O 1
ATOM 681 N N . SER A 1 106 ? 10.740 -5.973 1.558 1.00 95.56 106 SER A N 1
ATOM 682 C CA . SER A 1 106 ? 11.179 -4.570 1.676 1.00 95.56 106 SER A CA 1
ATOM 683 C C . SER A 1 106 ? 12.044 -4.088 0.514 1.00 95.56 106 SER A C 1
ATOM 685 O O . SER A 1 106 ? 11.966 -2.919 0.136 1.00 95.56 106 SER A O 1
ATOM 687 N N . ALA A 1 107 ? 12.841 -4.960 -0.107 1.00 95.50 107 ALA A N 1
ATOM 688 C CA . ALA A 1 107 ? 13.661 -4.611 -1.266 1.00 95.50 107 ALA A CA 1
ATOM 689 C C . ALA A 1 107 ? 12.842 -4.160 -2.491 1.00 95.50 107 ALA A C 1
ATOM 691 O O . ALA A 1 107 ? 13.363 -3.403 -3.302 1.00 95.50 107 ALA A O 1
ATOM 692 N N . TRP A 1 108 ? 11.573 -4.566 -2.622 1.00 95.06 108 TRP A N 1
ATOM 693 C CA . TRP A 1 108 ? 10.666 -4.075 -3.668 1.00 95.06 108 TRP A CA 1
ATOM 694 C C . TRP A 1 108 ? 10.330 -2.590 -3.527 1.00 95.06 108 TRP A C 1
ATOM 696 O O . TRP A 1 108 ? 10.075 -1.917 -4.523 1.00 95.06 108 TRP A O 1
ATOM 706 N N . PHE A 1 109 ? 10.344 -2.085 -2.294 1.00 94.25 109 PHE A N 1
ATOM 707 C CA . PHE A 1 109 ? 9.901 -0.737 -1.951 1.00 94.25 109 PHE A CA 1
ATOM 708 C C . PHE A 1 109 ? 11.089 0.190 -1.685 1.00 94.25 109 PHE A C 1
ATOM 710 O O . PHE A 1 109 ? 11.139 1.311 -2.179 1.00 94.25 109 PHE A O 1
ATOM 717 N N . THR A 1 110 ? 12.092 -0.301 -0.963 1.00 92.12 110 THR A N 1
ATOM 718 C CA . THR A 1 110 ? 13.260 0.484 -0.533 1.00 92.12 110 THR A CA 1
ATOM 719 C C . THR A 1 110 ? 14.284 0.723 -1.642 1.00 92.12 110 THR A C 1
ATOM 721 O O . THR A 1 110 ? 15.094 1.640 -1.529 1.00 92.12 110 THR A O 1
ATOM 724 N N . SER A 1 111 ? 14.254 -0.048 -2.738 1.00 92.50 111 SER A N 1
ATOM 725 C CA . SER A 1 111 ? 15.117 0.202 -3.903 1.00 92.50 111 SER A CA 1
ATOM 726 C C . SER A 1 111 ? 14.563 1.261 -4.862 1.00 92.50 111 SER A C 1
ATOM 728 O O . SER A 1 111 ? 15.188 1.553 -5.883 1.00 92.50 111 SER A O 1
ATOM 730 N N . LEU A 1 112 ? 13.361 1.775 -4.601 1.00 94.12 112 LEU A N 1
ATOM 731 C CA . LEU A 1 112 ? 12.700 2.765 -5.441 1.00 94.12 112 LEU A CA 1
ATOM 732 C C . LEU A 1 112 ? 13.266 4.166 -5.178 1.00 94.12 112 LEU A C 1
ATOM 734 O O . LEU A 1 112 ? 13.687 4.495 -4.070 1.00 94.12 112 LEU A O 1
ATOM 738 N N . THR A 1 113 ? 13.222 5.028 -6.196 1.00 96.25 113 THR A N 1
ATOM 739 C CA . THR A 1 113 ? 13.490 6.460 -5.998 1.00 96.25 113 THR A CA 1
ATOM 740 C C . THR A 1 113 ? 12.429 7.077 -5.087 1.00 96.25 113 THR A C 1
ATOM 742 O O . THR A 1 113 ? 11.304 6.581 -5.036 1.00 96.25 113 THR A O 1
ATOM 745 N N . ASP A 1 114 ? 12.746 8.188 -4.422 1.00 95.50 114 ASP A N 1
ATOM 746 C CA . ASP A 1 114 ? 11.818 8.857 -3.495 1.00 95.50 114 ASP A CA 1
ATOM 747 C C . ASP A 1 114 ? 10.451 9.141 -4.137 1.00 95.50 114 ASP A C 1
ATOM 749 O O . ASP A 1 114 ? 9.416 8.800 -3.571 1.00 95.50 114 ASP A O 1
ATOM 753 N N . ASN A 1 115 ? 10.435 9.652 -5.375 1.00 96.44 115 ASN A N 1
ATOM 754 C CA . ASN A 1 115 ? 9.193 9.890 -6.118 1.00 96.44 115 ASN A CA 1
ATOM 755 C C . ASN A 1 115 ? 8.394 8.599 -6.354 1.00 96.44 115 ASN A C 1
ATOM 757 O O . ASN A 1 115 ? 7.168 8.611 -6.303 1.00 96.44 115 ASN A O 1
ATOM 761 N N . MET A 1 116 ? 9.062 7.478 -6.628 1.00 95.25 116 MET A N 1
ATOM 762 C CA . MET A 1 116 ? 8.376 6.200 -6.830 1.00 95.25 116 MET A CA 1
ATOM 763 C C . MET A 1 116 ? 7.875 5.611 -5.510 1.00 95.25 116 MET A C 1
ATOM 765 O O . MET A 1 116 ? 6.791 5.036 -5.493 1.00 95.25 116 MET A O 1
ATOM 769 N N . GLN A 1 117 ? 8.585 5.817 -4.398 1.00 95.69 117 GLN A N 1
ATOM 770 C CA . GLN A 1 117 ? 8.076 5.466 -3.069 1.00 95.69 117 GLN A CA 1
ATOM 771 C C . GLN A 1 117 ? 6.831 6.289 -2.718 1.00 95.69 117 GLN A C 1
ATOM 773 O O . GLN A 1 117 ? 5.828 5.721 -2.291 1.00 95.69 117 GLN A O 1
ATOM 778 N N . THR A 1 118 ? 6.851 7.604 -2.970 1.00 96.62 118 THR A N 1
ATOM 779 C CA . THR A 1 118 ? 5.671 8.470 -2.812 1.00 96.62 118 THR A CA 1
ATOM 780 C C . THR A 1 118 ? 4.505 7.985 -3.670 1.00 96.62 118 THR A C 1
ATOM 782 O O . THR A 1 118 ? 3.396 7.841 -3.162 1.00 96.62 118 THR A O 1
ATOM 785 N N . HIS A 1 119 ? 4.757 7.663 -4.941 1.00 96.81 119 HIS A N 1
ATOM 786 C CA . HIS A 1 119 ? 3.732 7.150 -5.848 1.00 96.81 119 HIS A CA 1
ATOM 787 C C . HIS A 1 119 ? 3.093 5.851 -5.333 1.00 96.81 119 HIS A C 1
ATOM 789 O O . HIS A 1 119 ? 1.869 5.736 -5.297 1.00 96.81 119 HIS A O 1
ATOM 795 N N . VAL A 1 120 ? 3.907 4.887 -4.886 1.00 96.50 120 VAL A N 1
ATOM 796 C CA . VAL A 1 120 ? 3.414 3.615 -4.339 1.00 96.50 120 VAL A CA 1
ATOM 797 C C . VAL A 1 120 ? 2.605 3.836 -3.063 1.00 96.50 120 VAL A C 1
ATOM 799 O O . VAL A 1 120 ? 1.525 3.265 -2.940 1.00 96.50 120 VAL A O 1
ATOM 802 N N . LEU A 1 121 ? 3.072 4.683 -2.141 1.00 97.19 121 LEU A N 1
ATOM 803 C CA . LEU A 1 121 ? 2.350 5.001 -0.907 1.00 97.19 121 LEU A CA 1
ATOM 804 C C . LEU A 1 121 ? 0.966 5.609 -1.190 1.00 97.19 121 LEU A C 1
ATOM 806 O O . LEU A 1 121 ? -0.029 5.211 -0.583 1.00 97.19 121 LEU A O 1
ATOM 810 N N . GLU A 1 122 ? 0.887 6.563 -2.116 1.00 97.94 122 GLU A N 1
ATOM 811 C CA . GLU A 1 122 ? -0.376 7.203 -2.493 1.00 97.94 122 GLU A CA 1
ATOM 812 C C . GLU A 1 122 ? -1.327 6.220 -3.181 1.00 97.94 122 GLU A C 1
ATOM 814 O O . GLU A 1 122 ? -2.505 6.155 -2.834 1.00 97.94 122 GLU A O 1
ATOM 819 N N . CYS A 1 123 ? -0.825 5.398 -4.105 1.00 97.75 123 CYS A N 1
ATOM 820 C CA . CYS A 1 123 ? -1.650 4.387 -4.760 1.00 97.75 123 CYS A CA 1
ATOM 821 C C . CYS A 1 123 ? -2.111 3.293 -3.783 1.00 97.75 123 CYS A C 1
ATOM 823 O O . CYS A 1 123 ? -3.273 2.894 -3.826 1.00 97.75 123 CYS A O 1
ATOM 825 N N . LEU A 1 124 ? -1.259 2.854 -2.851 1.00 97.44 124 LEU A N 1
ATOM 826 C CA . LEU A 1 124 ? -1.643 1.927 -1.779 1.00 97.44 124 LEU A CA 1
ATOM 827 C C . LEU A 1 124 ? -2.706 2.541 -0.857 1.00 97.44 124 LEU A C 1
ATOM 829 O O . LEU A 1 124 ? -3.641 1.856 -0.440 1.00 97.44 124 LEU A O 1
ATOM 833 N N . THR A 1 125 ? -2.599 3.842 -0.582 1.00 98.25 125 THR A N 1
ATOM 834 C CA . THR A 1 125 ? -3.598 4.590 0.190 1.00 98.25 125 THR A CA 1
ATOM 835 C C . THR A 1 125 ? -4.955 4.568 -0.504 1.00 98.25 125 THR A C 1
ATOM 837 O O . THR A 1 125 ? -5.952 4.197 0.114 1.00 98.25 125 THR A O 1
ATOM 840 N N . ILE A 1 126 ? -4.994 4.896 -1.798 1.00 97.94 126 ILE A N 1
ATOM 841 C CA . ILE A 1 126 ? -6.223 4.875 -2.600 1.00 97.94 126 ILE A CA 1
ATOM 842 C C . ILE A 1 126 ? -6.803 3.455 -2.657 1.00 97.94 126 ILE A C 1
ATOM 844 O O . ILE A 1 126 ? -8.005 3.278 -2.462 1.00 97.94 126 ILE A O 1
ATOM 848 N N . GLN A 1 127 ? -5.961 2.434 -2.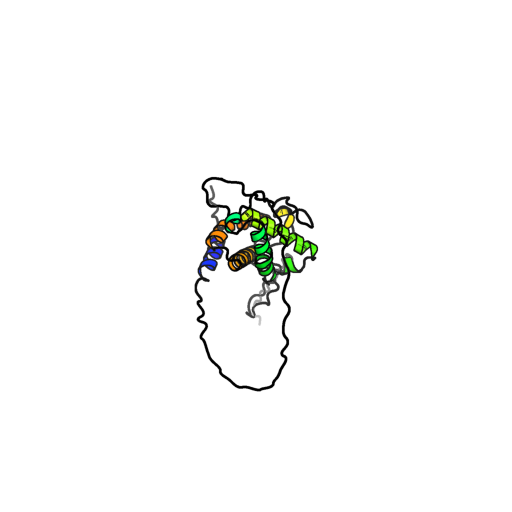856 1.00 97.50 127 GLN A N 1
ATOM 849 C CA . GLN A 1 127 ? -6.409 1.040 -2.873 1.00 97.50 127 GLN A CA 1
ATOM 850 C C . GLN A 1 127 ? -7.053 0.638 -1.543 1.00 97.50 127 GLN A C 1
ATOM 852 O O . GLN A 1 127 ? -8.096 -0.013 -1.534 1.00 97.50 127 GLN A O 1
ATOM 857 N N . THR A 1 128 ? -6.453 1.042 -0.423 1.00 97.50 128 THR A N 1
ATOM 858 C CA 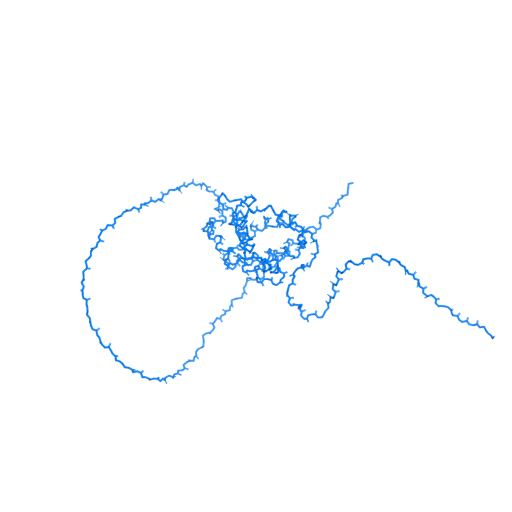. THR A 1 128 ? -6.979 0.748 0.916 1.00 97.50 128 THR A CA 1
ATOM 859 C C . THR A 1 128 ? -8.295 1.479 1.163 1.00 97.50 128 THR A C 1
ATOM 861 O O . THR A 1 128 ? -9.238 0.886 1.677 1.00 97.50 128 THR A O 1
ATOM 864 N N . GLN A 1 129 ? -8.400 2.743 0.745 1.00 97.62 129 GLN A N 1
ATOM 865 C CA . GLN A 1 129 ? -9.640 3.514 0.832 1.00 97.62 129 GLN A CA 1
ATOM 866 C C . GLN A 1 129 ? -10.777 2.874 0.024 1.00 97.62 129 GLN A C 1
ATOM 868 O O . GLN A 1 129 ? -11.896 2.783 0.526 1.00 97.62 129 GLN A O 1
ATOM 873 N N . GLU A 1 130 ? -10.505 2.391 -1.190 1.00 97.06 130 GLU A N 1
ATOM 874 C CA . GLU A 1 130 ? -11.493 1.661 -1.992 1.00 97.06 130 GLU A CA 1
ATOM 875 C C . GLU A 1 130 ? -11.911 0.346 -1.320 1.00 97.06 130 GLU A C 1
ATOM 877 O O . GLU A 1 130 ? -13.105 0.079 -1.193 1.00 97.06 130 GLU A O 1
ATOM 882 N N . VAL A 1 131 ? -10.955 -0.443 -0.814 1.00 96.50 131 VAL A N 1
ATOM 883 C CA . VAL A 1 131 ? -11.233 -1.697 -0.084 1.00 96.50 131 VAL A CA 1
ATOM 884 C C . VAL A 1 131 ? -12.082 -1.441 1.164 1.00 96.50 131 VAL A C 1
ATOM 886 O O . VAL A 1 131 ? -12.958 -2.236 1.496 1.00 96.50 131 VAL A O 1
ATOM 889 N N . PHE A 1 132 ? -11.863 -0.313 1.840 1.00 96.44 132 PHE A N 1
ATOM 890 C CA . PHE A 1 132 ? -12.633 0.096 3.015 1.00 96.44 132 PHE A CA 1
ATOM 891 C C . PHE A 1 132 ? -13.987 0.727 2.642 1.00 96.44 132 PHE A C 1
ATOM 893 O O . PHE A 1 132 ? -14.782 1.053 3.524 1.00 96.44 132 PHE A O 1
ATOM 900 N N . GLY A 1 133 ? -14.279 0.896 1.351 1.00 96.12 133 GLY A N 1
ATOM 901 C CA . GLY A 1 133 ? -15.542 1.440 0.865 1.00 96.12 133 GLY A CA 1
ATOM 902 C C . GLY A 1 133 ? -15.679 2.950 1.055 1.00 96.12 133 GLY A C 1
ATOM 903 O O . GLY A 1 133 ? -16.791 3.436 1.250 1.00 96.12 133 GLY A O 1
ATOM 904 N N . CYS A 1 134 ? -14.576 3.706 1.024 1.00 95.44 134 CYS A N 1
ATOM 905 C CA . CYS A 1 134 ? -14.640 5.165 1.058 1.00 95.44 134 CYS A CA 1
ATOM 906 C C . CYS A 1 134 ? -15.447 5.703 -0.132 1.00 95.44 134 CYS A C 1
ATOM 908 O O . CYS A 1 134 ? -15.188 5.371 -1.290 1.00 95.44 134 CYS A O 1
ATOM 910 N N . ALA A 1 135 ? -16.416 6.574 0.153 1.00 93.38 135 ALA A N 1
ATOM 911 C CA . ALA A 1 135 ? -17.301 7.124 -0.863 1.00 93.38 135 ALA A CA 1
ATOM 912 C C . ALA A 1 135 ? -16.524 7.874 -1.961 1.00 93.38 135 ALA A C 1
ATOM 914 O O . ALA A 1 135 ? -15.739 8.778 -1.676 1.00 93.38 135 ALA A O 1
ATOM 915 N N . GLY A 1 136 ? -16.781 7.516 -3.223 1.00 91.75 136 GLY A N 1
ATOM 916 C CA . GLY A 1 136 ? -16.194 8.178 -4.392 1.00 91.75 136 GLY A CA 1
ATOM 917 C C . GLY A 1 136 ? -14.726 7.840 -4.665 1.00 91.75 136 GLY A C 1
ATOM 918 O O . GLY A 1 136 ? -14.122 8.492 -5.514 1.00 91.75 136 GLY A O 1
ATOM 919 N N . VAL A 1 137 ? -14.153 6.849 -3.975 1.00 94.88 137 VAL A N 1
ATOM 920 C CA . VAL A 1 137 ? -12.782 6.388 -4.216 1.00 94.88 137 VAL A CA 1
ATOM 921 C C . VAL A 1 137 ? -12.794 5.155 -5.118 1.00 94.88 137 VAL A C 1
ATOM 923 O O . VAL A 1 137 ? -13.530 4.201 -4.881 1.00 94.88 137 VAL A O 1
ATOM 926 N N . THR A 1 138 ? -11.960 5.174 -6.153 1.00 94.88 138 THR A N 1
ATOM 927 C CA . THR A 1 138 ? -11.715 4.042 -7.056 1.00 94.88 138 THR A CA 1
ATOM 928 C C . THR A 1 138 ? -10.232 4.009 -7.375 1.00 94.88 138 THR A C 1
ATOM 930 O O . THR A 1 138 ? -9.671 5.045 -7.715 1.00 94.88 138 THR A O 1
ATOM 933 N N . TYR A 1 139 ? -9.573 2.860 -7.273 1.00 93.50 139 TYR A N 1
ATOM 934 C CA . TYR A 1 139 ? -8.134 2.765 -7.496 1.00 93.50 139 TYR A CA 1
ATOM 935 C C . TYR A 1 139 ? -7.747 2.976 -8.956 1.00 93.50 139 TYR A C 1
ATOM 937 O O . TYR A 1 139 ? -6.927 3.842 -9.271 1.00 93.50 139 TYR A O 1
ATOM 945 N N . ALA A 1 140 ? -8.331 2.181 -9.853 1.00 86.69 140 ALA A N 1
ATOM 946 C CA . ALA A 1 140 ? -7.902 2.133 -11.241 1.00 86.69 140 ALA A CA 1
ATOM 947 C C . ALA A 1 140 ? -8.090 3.497 -11.923 1.00 86.69 140 ALA A C 1
ATOM 949 O O . ALA A 1 140 ? -9.209 3.993 -12.054 1.00 86.69 140 ALA A O 1
ATOM 950 N N . GLY A 1 141 ? -6.982 4.096 -12.369 1.00 86.12 141 GLY A N 1
ATOM 951 C CA . GLY A 1 141 ? -6.985 5.393 -13.045 1.00 86.12 141 GLY A CA 1
ATOM 952 C C . GLY A 1 141 ? -7.045 6.611 -12.118 1.00 86.12 141 GLY A C 1
ATOM 953 O O . GLY A 1 141 ? -7.061 7.732 -12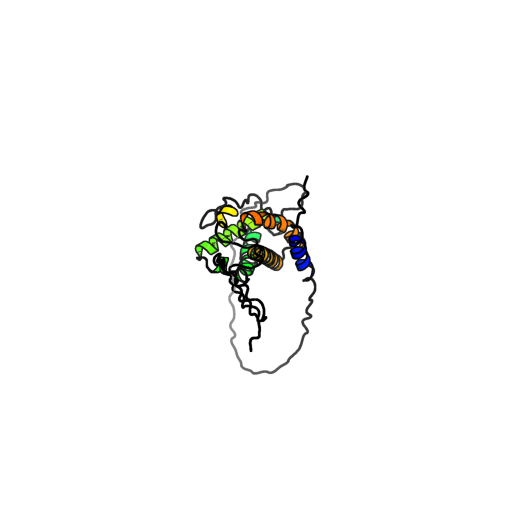.626 1.00 86.12 141 GLY A O 1
ATOM 954 N N . SER A 1 142 ? -7.041 6.430 -10.792 1.00 92.00 142 SER A N 1
ATOM 955 C CA . SER A 1 142 ? -6.884 7.550 -9.858 1.00 92.00 142 SER A CA 1
ATOM 956 C C . SER A 1 142 ? -5.497 8.178 -9.952 1.00 92.00 142 SER A C 1
ATOM 958 O O . SER A 1 142 ? -4.522 7.527 -10.318 1.00 92.00 142 SER A O 1
ATOM 960 N N . SER A 1 143 ? -5.393 9.457 -9.604 1.00 91.44 143 SER A N 1
ATOM 961 C CA . SER A 1 143 ? -4.135 10.201 -9.681 1.00 91.44 143 SER A CA 1
ATOM 962 C C . SER A 1 143 ? -3.399 10.204 -8.347 1.00 91.44 143 SER A C 1
ATOM 964 O O . SER A 1 143 ? -3.956 10.607 -7.328 1.00 91.44 143 SER A O 1
ATOM 966 N N . SER A 1 144 ? -2.124 9.831 -8.384 1.00 94.12 144 SER A N 1
ATOM 967 C CA . SER A 1 144 ? -1.140 10.187 -7.363 1.00 94.12 144 SER A CA 1
ATOM 968 C C . SER A 1 144 ? -0.531 11.567 -7.696 1.00 94.12 144 SER A C 1
ATOM 970 O O . SER A 1 144 ? -0.750 12.108 -8.784 1.00 94.12 144 SER A O 1
ATOM 972 N N . SER A 1 145 ? 0.244 12.156 -6.783 1.00 94.44 145 SER A N 1
ATOM 973 C CA . SER A 1 145 ? 1.001 13.395 -7.012 1.00 94.44 145 SER A CA 1
ATOM 974 C C . SER A 1 145 ? 2.113 13.259 -8.061 1.00 94.44 145 SER A C 1
ATOM 976 O O . SER A 1 145 ? 2.600 14.268 -8.573 1.00 94.44 145 SER A O 1
ATOM 978 N N . VAL A 1 146 ? 2.500 12.029 -8.408 1.00 94.81 146 VAL A N 1
ATOM 979 C CA . VAL A 1 146 ? 3.607 11.737 -9.329 1.00 94.81 146 VAL A CA 1
ATOM 980 C C . VAL A 1 146 ? 3.104 11.245 -10.685 1.00 94.81 146 VAL A C 1
ATOM 982 O O . VAL A 1 146 ? 3.582 11.699 -11.724 1.00 94.81 146 VAL A O 1
ATOM 985 N N . ALA A 1 147 ? 2.152 10.311 -10.686 1.00 93.31 147 ALA A N 1
ATOM 986 C CA . ALA A 1 147 ? 1.585 9.703 -11.888 1.00 93.31 147 ALA A CA 1
ATOM 987 C C . ALA A 1 147 ? 0.222 9.048 -11.577 1.00 93.31 147 ALA A C 1
ATOM 989 O O . ALA A 1 147 ? -0.106 8.845 -10.407 1.00 93.31 147 ALA A O 1
ATOM 990 N N . PRO A 1 148 ? -0.578 8.678 -12.592 1.00 95.62 148 PRO A N 1
ATOM 991 C CA . PRO A 1 148 ? -1.776 7.868 -12.385 1.00 95.62 148 PRO A CA 1
ATOM 992 C C . PRO A 1 148 ? -1.454 6.487 -11.796 1.00 95.62 148 PRO A C 1
ATOM 994 O O . PRO A 1 148 ? -0.491 5.837 -12.209 1.00 95.62 148 PRO A O 1
ATOM 997 N N . CYS A 1 149 ? -2.293 6.018 -10.876 1.00 96.12 149 CYS A N 1
ATOM 998 C CA . CYS A 1 149 ? -2.307 4.642 -10.401 1.00 96.12 149 CYS A CA 1
ATOM 999 C C . CYS A 1 149 ? -2.790 3.734 -11.537 1.00 96.12 149 CYS A C 1
ATOM 1001 O O . CYS A 1 149 ? -3.947 3.782 -11.968 1.00 96.12 149 CYS A O 1
ATOM 1003 N N . ARG A 1 150 ? -1.851 2.946 -12.065 1.00 95.69 150 ARG A N 1
ATOM 1004 C CA . ARG A 1 150 ? -2.085 1.964 -13.131 1.00 95.69 150 ARG A CA 1
ATOM 1005 C C . ARG A 1 150 ? -2.950 0.813 -12.621 1.00 95.69 150 ARG A C 1
ATOM 1007 O O . ARG A 1 150 ? -3.061 0.620 -11.417 1.00 95.69 150 ARG A O 1
ATOM 1014 N N . SER A 1 151 ? -3.533 0.028 -13.526 1.00 95.69 151 SER A N 1
ATOM 1015 C CA . SER A 1 151 ? -4.181 -1.230 -13.124 1.00 95.69 151 SER A CA 1
ATOM 1016 C C . SER A 1 151 ? -3.181 -2.167 -12.432 1.00 95.69 151 SER A C 1
ATOM 1018 O O . SER A 1 151 ? -1.975 -2.066 -12.671 1.00 95.69 151 SER A O 1
ATOM 1020 N N . MET A 1 152 ? -3.662 -3.103 -11.604 1.00 95.31 152 MET A N 1
ATOM 1021 C CA . MET A 1 152 ? -2.778 -4.038 -10.894 1.00 95.31 152 MET A CA 1
ATOM 1022 C C . MET A 1 152 ? -1.879 -4.824 -11.851 1.00 95.31 152 MET A C 1
ATOM 1024 O O . MET A 1 152 ? -0.674 -4.888 -11.617 1.00 95.31 152 MET A O 1
ATOM 1028 N N . SER A 1 153 ? -2.423 -5.282 -12.980 1.00 95.81 153 SER A N 1
ATOM 1029 C CA . SER A 1 153 ? -1.659 -5.965 -14.026 1.00 95.81 153 SER A CA 1
ATOM 1030 C C . SER A 1 153 ? -0.587 -5.087 -14.663 1.00 95.81 153 SER A C 1
ATOM 1032 O O . SER A 1 153 ? 0.538 -5.526 -14.864 1.00 95.81 153 SER A O 1
ATOM 1034 N N . GLU A 1 154 ? -0.893 -3.828 -14.976 1.00 95.56 154 GLU A N 1
ATOM 1035 C CA . GLU A 1 154 ? 0.079 -2.927 -15.610 1.00 95.56 154 GLU A CA 1
ATOM 1036 C C . GLU A 1 154 ? 1.147 -2.431 -14.633 1.00 95.56 154 GLU A C 1
ATOM 1038 O O . GLU A 1 154 ? 2.278 -2.149 -15.035 1.00 95.56 154 GLU A O 1
ATOM 1043 N N . ALA A 1 155 ? 0.783 -2.262 -13.361 1.00 94.75 155 ALA A N 1
ATOM 1044 C CA . ALA A 1 155 ? 1.692 -1.815 -12.317 1.00 94.75 155 ALA A CA 1
ATOM 1045 C C . ALA A 1 155 ? 2.741 -2.884 -11.984 1.00 94.75 155 ALA A C 1
ATOM 1047 O O . ALA A 1 155 ? 3.895 -2.527 -11.742 1.00 94.75 155 ALA A O 1
ATOM 1048 N N . HIS A 1 156 ? 2.346 -4.160 -12.022 1.00 96.31 156 HIS A N 1
ATOM 1049 C CA . HIS A 1 156 ? 3.160 -5.291 -11.575 1.00 96.31 156 HIS A CA 1
ATOM 1050 C C . HIS A 1 156 ? 3.743 -6.150 -12.710 1.00 96.31 156 HIS A C 1
ATOM 1052 O O . HIS A 1 156 ? 4.486 -7.092 -12.439 1.00 96.31 156 HIS A O 1
ATOM 1058 N N . ALA A 1 157 ? 3.470 -5.798 -13.970 1.00 96.00 157 ALA A N 1
ATOM 1059 C CA . ALA A 1 157 ? 3.978 -6.517 -15.134 1.00 96.00 157 ALA A CA 1
ATOM 1060 C C . ALA A 1 157 ? 5.515 -6.593 -15.183 1.00 96.00 157 ALA A C 1
ATOM 1062 O O . ALA A 1 157 ? 6.215 -5.580 -15.095 1.00 96.00 157 ALA A O 1
ATOM 1063 N N . ASN A 1 158 ? 6.022 -7.788 -15.480 1.00 95.44 158 ASN A N 1
ATOM 1064 C CA . ASN A 1 158 ? 7.433 -8.150 -15.625 1.00 95.44 158 ASN A CA 1
ATOM 1065 C C . ASN A 1 158 ? 8.277 -7.907 -14.369 1.00 95.44 158 ASN A C 1
ATOM 1067 O O . ASN A 1 158 ? 9.495 -7.726 -14.468 1.00 95.44 158 ASN A O 1
ATOM 1071 N N . LEU A 1 159 ? 7.652 -7.879 -13.193 1.00 94.94 159 LEU A N 1
ATOM 1072 C CA . LEU A 1 159 ? 8.386 -7.817 -11.936 1.00 94.94 159 LEU A CA 1
ATOM 1073 C C . LEU A 1 159 ? 8.847 -9.209 -11.496 1.00 94.94 159 LEU A C 1
ATOM 1075 O O . LEU A 1 159 ? 9.859 -9.306 -10.812 1.00 94.94 159 LEU A O 1
ATOM 1079 N N . GLY A 1 160 ? 8.184 -10.288 -11.917 1.00 95.56 160 GLY A N 1
ATOM 1080 C CA . GLY A 1 160 ? 8.479 -11.635 -11.430 1.00 95.56 160 GLY A CA 1
ATOM 1081 C C . GLY A 1 160 ? 8.066 -11.823 -9.970 1.00 95.56 160 GLY A C 1
ATOM 1082 O O . GLY A 1 160 ? 8.748 -12.520 -9.225 1.00 95.56 160 GLY A O 1
ATOM 1083 N N . ILE A 1 161 ? 6.988 -11.160 -9.540 1.00 96.69 161 ILE A N 1
ATOM 1084 C CA . ILE A 1 161 ? 6.466 -11.279 -8.175 1.00 96.69 161 ILE A CA 1
ATOM 1085 C C . ILE A 1 161 ? 5.972 -12.705 -7.954 1.00 96.69 161 ILE A C 1
ATOM 1087 O O . ILE A 1 161 ? 5.182 -13.228 -8.746 1.00 96.69 161 ILE A O 1
ATOM 1091 N N . SER A 1 162 ? 6.437 -13.319 -6.865 1.00 97.19 162 SER A N 1
ATOM 1092 C CA . SER A 1 162 ? 6.050 -14.679 -6.514 1.00 97.19 162 SER A CA 1
ATOM 1093 C C . SER A 1 162 ? 4.801 -14.755 -5.637 1.00 97.19 162 SER A C 1
ATOM 1095 O O . SER A 1 162 ? 4.419 -13.783 -4.979 1.00 97.19 162 SER A O 1
ATOM 1097 N N . ASP A 1 163 ? 4.221 -15.953 -5.539 1.00 96.00 163 ASP A N 1
ATOM 1098 C CA . ASP A 1 163 ? 3.201 -16.278 -4.538 1.00 96.00 163 ASP A CA 1
ATOM 1099 C C . ASP A 1 163 ? 3.649 -15.897 -3.118 1.00 96.00 163 ASP A C 1
ATOM 1101 O O . ASP A 1 163 ? 2.863 -15.338 -2.355 1.00 96.00 163 ASP A O 1
ATOM 1105 N N . ALA A 1 164 ? 4.908 -16.170 -2.765 1.00 95.81 164 ALA A N 1
ATOM 1106 C CA . ALA A 1 164 ? 5.440 -15.879 -1.435 1.00 95.81 164 ALA A CA 1
ATOM 1107 C C . ALA A 1 164 ? 5.651 -14.380 -1.178 1.00 95.81 164 ALA A C 1
ATOM 1109 O O . ALA A 1 164 ? 5.523 -13.938 -0.036 1.00 95.81 164 ALA A O 1
ATOM 1110 N N . ASP A 1 165 ? 5.973 -13.597 -2.211 1.00 97.25 165 ASP A N 1
ATOM 1111 C CA . ASP A 1 165 ? 6.071 -12.136 -2.099 1.00 97.25 165 ASP A CA 1
ATOM 1112 C C . ASP A 1 165 ? 4.693 -11.515 -1.874 1.00 97.25 165 ASP A C 1
ATOM 1114 O O . ASP A 1 165 ? 4.525 -10.677 -0.990 1.00 97.25 165 ASP A O 1
ATOM 1118 N N . PHE A 1 166 ? 3.691 -11.972 -2.627 1.00 97.69 166 PHE A N 1
ATOM 1119 C CA . PHE A 1 166 ? 2.317 -11.519 -2.452 1.00 97.69 166 PHE A CA 1
ATOM 1120 C C . PHE A 1 166 ? 1.761 -11.903 -1.076 1.00 97.69 166 PHE A C 1
ATOM 1122 O O . PHE A 1 166 ? 1.181 -11.068 -0.388 1.00 97.69 166 PHE A O 1
ATOM 1129 N N . ASP A 1 167 ? 1.962 -13.148 -0.642 1.00 96.50 167 ASP A N 1
ATOM 1130 C CA . ASP A 1 167 ? 1.474 -13.605 0.660 1.00 96.50 167 ASP A CA 1
ATOM 1131 C C . ASP A 1 167 ? 2.146 -12.826 1.814 1.00 96.50 167 ASP A C 1
ATOM 1133 O O . ASP A 1 167 ? 1.465 -12.452 2.768 1.00 96.50 167 ASP A O 1
ATOM 1137 N N . ALA A 1 168 ? 3.445 -12.508 1.707 1.00 97.06 168 ALA A N 1
ATOM 1138 C CA . ALA A 1 168 ? 4.146 -11.654 2.672 1.00 97.06 168 ALA A CA 1
ATOM 1139 C C . ALA A 1 168 ? 3.557 -10.233 2.724 1.00 97.06 168 ALA A C 1
ATOM 1141 O O . ALA A 1 168 ? 3.285 -9.728 3.810 1.00 97.06 168 ALA A O 1
ATOM 1142 N N . LEU A 1 169 ? 3.254 -9.635 1.565 1.00 97.50 169 LEU A N 1
ATOM 1143 C CA . LEU A 1 169 ? 2.602 -8.325 1.493 1.00 97.50 169 LEU A CA 1
ATOM 1144 C C . LEU A 1 169 ? 1.242 -8.324 2.206 1.00 97.50 169 LEU A C 1
ATOM 1146 O O . LEU A 1 169 ? 0.934 -7.391 2.942 1.00 97.50 169 LEU A O 1
ATOM 1150 N N . ILE A 1 170 ? 0.422 -9.361 2.007 1.00 97.62 170 ILE A N 1
ATOM 1151 C CA . ILE A 1 170 ? -0.886 -9.471 2.671 1.00 97.62 170 ILE A CA 1
ATOM 1152 C C . ILE A 1 170 ? -0.730 -9.611 4.191 1.00 97.62 170 ILE A C 1
ATOM 1154 O O . ILE A 1 170 ? -1.495 -8.992 4.934 1.00 97.62 170 ILE A O 1
ATOM 1158 N N . GLU A 1 171 ? 0.255 -10.388 4.654 1.00 97.19 171 GLU A N 1
ATOM 1159 C CA . GLU A 1 171 ? 0.577 -10.504 6.082 1.00 97.19 171 GLU A CA 1
ATOM 1160 C C . GLU A 1 171 ? 0.973 -9.138 6.678 1.00 97.19 171 GLU A C 1
ATOM 1162 O O . GLU A 1 171 ? 0.444 -8.765 7.727 1.00 97.19 171 GLU A O 1
ATOM 1167 N N . ASP A 1 172 ? 1.814 -8.356 5.995 1.00 97.88 172 ASP A N 1
ATOM 1168 C CA . ASP A 1 172 ? 2.259 -7.040 6.476 1.00 97.88 172 ASP A CA 1
ATOM 1169 C C . ASP A 1 172 ? 1.149 -5.988 6.452 1.00 97.88 172 ASP A C 1
ATOM 1171 O O . ASP A 1 172 ? 1.028 -5.192 7.385 1.00 97.88 172 ASP A O 1
ATOM 1175 N N . VAL A 1 173 ? 0.296 -5.993 5.421 1.00 97.69 173 VAL A N 1
ATOM 1176 C CA . VAL A 1 173 ? -0.878 -5.110 5.363 1.00 97.69 173 VAL A CA 1
ATOM 1177 C C . VAL A 1 173 ? -1.792 -5.379 6.549 1.00 97.69 173 VAL A C 1
ATOM 1179 O O . VAL A 1 173 ? -2.178 -4.454 7.263 1.00 97.69 173 VAL A O 1
ATOM 1182 N N . ALA A 1 174 ? -2.117 -6.643 6.800 1.00 97.38 174 ALA A N 1
ATOM 1183 C CA . ALA A 1 174 ? -2.987 -6.995 7.908 1.00 97.38 174 ALA A CA 1
ATOM 1184 C C . ALA A 1 174 ? -2.312 -6.759 9.277 1.00 97.38 174 ALA A C 1
ATOM 1186 O O . ALA A 1 174 ? -2.996 -6.354 10.219 1.00 97.38 174 ALA A O 1
ATOM 1187 N N . ALA A 1 175 ? -0.990 -6.926 9.400 1.00 97.31 175 ALA A N 1
ATOM 1188 C CA . ALA A 1 175 ? -0.238 -6.539 10.597 1.00 97.31 175 ALA A CA 1
ATOM 1189 C C . ALA A 1 175 ? -0.279 -5.021 10.847 1.00 97.31 175 ALA A C 1
ATOM 1191 O O . ALA A 1 175 ? -0.604 -4.597 11.955 1.00 97.31 175 ALA A O 1
ATOM 1192 N N . GLY A 1 176 ? -0.037 -4.203 9.820 1.00 97.75 176 GLY A N 1
ATOM 1193 C CA . GLY A 1 176 ? -0.109 -2.744 9.919 1.00 97.75 176 GLY A CA 1
ATOM 1194 C C . GLY A 1 176 ? -1.511 -2.244 10.276 1.00 97.75 176 GLY A C 1
ATOM 1195 O O . GLY A 1 176 ? -1.657 -1.384 11.141 1.00 97.75 176 GLY A O 1
ATOM 1196 N N . LEU A 1 177 ? -2.559 -2.822 9.680 1.00 97.69 177 LEU A N 1
ATOM 1197 C CA . LEU A 1 177 ? -3.945 -2.506 10.045 1.00 97.69 177 LEU A CA 1
ATOM 1198 C C . LEU A 1 177 ? -4.264 -2.913 11.494 1.00 97.69 177 LEU A C 1
ATOM 1200 O O . LEU A 1 177 ? -4.921 -2.159 12.209 1.00 97.69 177 LEU A O 1
ATOM 1204 N N . THR A 1 178 ? -3.768 -4.068 11.947 1.00 97.94 178 THR A N 1
ATOM 1205 C CA . THR A 1 178 ? -3.943 -4.519 13.339 1.00 97.94 178 THR A CA 1
ATOM 1206 C C . THR A 1 178 ? -3.280 -3.549 14.320 1.00 97.94 178 THR A C 1
ATOM 1208 O O . THR A 1 178 ? -3.904 -3.159 15.304 1.00 97.94 178 THR A O 1
ATOM 1211 N N . GLU A 1 179 ? -2.050 -3.109 14.037 1.00 97.31 179 GLU A N 1
ATOM 1212 C CA . GLU A 1 179 ? -1.324 -2.129 14.861 1.00 97.31 179 GLU A CA 1
ATOM 1213 C C . GLU A 1 179 ? -2.044 -0.772 14.912 1.00 97.31 179 GLU A C 1
ATOM 1215 O O . GLU A 1 179 ? -2.040 -0.090 15.933 1.00 97.31 179 GLU A O 1
ATOM 1220 N N . ALA A 1 180 ? -2.727 -0.397 13.829 1.00 97.06 180 ALA A N 1
ATOM 1221 C CA . ALA A 1 180 ? -3.565 0.797 13.773 1.00 97.06 180 ALA A CA 1
ATOM 1222 C C . ALA A 1 180 ? -4.905 0.664 14.527 1.00 97.06 180 ALA A C 1
ATOM 1224 O O . ALA A 1 180 ? -5.693 1.611 14.556 1.00 97.06 180 ALA A O 1
ATOM 1225 N N . GLY A 1 181 ? -5.186 -0.496 15.129 1.00 97.00 181 GLY A N 1
ATOM 1226 C CA . GLY A 1 181 ? -6.411 -0.756 15.882 1.00 97.00 181 GLY A CA 1
ATOM 1227 C C . GLY A 1 181 ? -7.610 -1.169 15.026 1.00 97.00 181 GLY A C 1
ATOM 1228 O O . GLY A 1 181 ? -8.739 -1.116 15.512 1.00 97.00 181 GLY A O 1
ATOM 1229 N N . VAL A 1 182 ? -7.395 -1.583 13.772 1.00 96.94 182 VAL A N 1
ATOM 1230 C CA . VAL A 1 182 ? -8.458 -2.171 12.946 1.00 96.94 182 VAL A CA 1
ATOM 1231 C C . VAL A 1 182 ? -8.825 -3.544 13.503 1.00 96.94 182 VAL A C 1
ATOM 1233 O O . VAL A 1 182 ? -7.969 -4.398 13.738 1.00 96.94 182 VAL A O 1
ATOM 1236 N N . GLU A 1 183 ? -10.116 -3.768 13.719 1.00 96.94 183 GLU A N 1
ATOM 1237 C CA . GLU A 1 183 ? -10.633 -5.021 14.252 1.00 96.94 183 GLU A CA 1
ATOM 1238 C C . GLU A 1 183 ? -10.358 -6.184 13.292 1.00 96.94 183 GLU A C 1
ATOM 1240 O O . GLU A 1 183 ? -10.561 -6.087 12.080 1.00 96.94 183 GLU A O 1
ATOM 1245 N N . ALA A 1 184 ? -9.977 -7.340 13.843 1.00 95.25 184 ALA A N 1
ATOM 1246 C CA . ALA A 1 184 ? -9.683 -8.532 13.048 1.00 95.25 184 ALA A CA 1
ATOM 1247 C C . ALA A 1 184 ? -10.856 -8.957 12.142 1.00 95.25 184 ALA A C 1
ATOM 1249 O O . ALA A 1 184 ? -10.628 -9.445 11.038 1.00 95.25 184 ALA A O 1
ATOM 1250 N N . ALA A 1 185 ? -12.102 -8.749 12.583 1.00 95.69 185 ALA A N 1
ATOM 1251 C CA . ALA A 1 185 ? -13.293 -9.033 11.783 1.00 95.69 185 ALA A CA 1
ATOM 1252 C C . ALA A 1 185 ? -13.373 -8.156 10.521 1.00 95.69 185 ALA A C 1
ATOM 1254 O O . ALA A 1 185 ? -13.749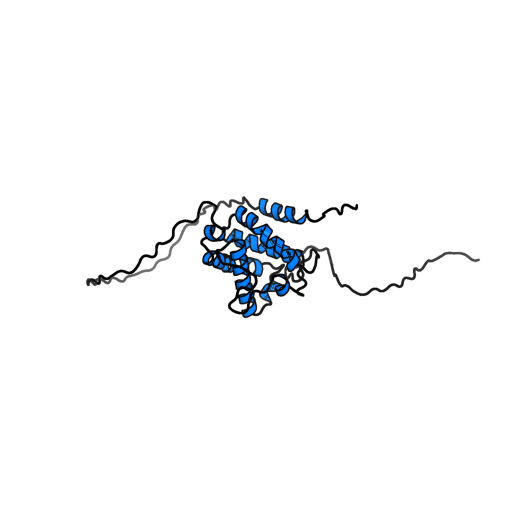 -8.645 9.457 1.00 95.69 185 ALA A O 1
ATOM 1255 N N . ASP A 1 186 ? -12.957 -6.893 10.611 1.00 96.56 186 ASP A N 1
ATOM 1256 C CA . ASP A 1 186 ? -12.968 -5.970 9.476 1.00 96.56 186 ASP A CA 1
ATOM 1257 C C . ASP A 1 186 ? -11.812 -6.249 8.517 1.00 96.56 186 ASP A C 1
ATOM 1259 O O . ASP A 1 186 ? -11.997 -6.222 7.301 1.00 96.56 186 ASP A O 1
ATOM 1263 N N . ILE A 1 187 ? -10.634 -6.600 9.046 1.00 96.69 187 ILE A N 1
ATOM 1264 C CA . ILE A 1 187 ? -9.506 -7.072 8.229 1.00 96.69 187 ILE A CA 1
ATOM 1265 C C . ILE A 1 187 ? -9.928 -8.322 7.445 1.00 96.69 187 ILE A C 1
ATOM 1267 O O . ILE A 1 187 ? -9.676 -8.421 6.245 1.00 96.69 187 ILE A O 1
ATOM 1271 N N . GLN A 1 188 ? -10.625 -9.261 8.094 1.00 94.38 188 GLN A N 1
ATOM 1272 C CA . GLN A 1 188 ? -11.165 -10.457 7.442 1.00 94.38 188 GLN A CA 1
ATOM 1273 C C . GLN A 1 188 ? -12.244 -10.132 6.403 1.00 94.38 188 GLN A C 1
ATOM 1275 O O . GLN A 1 188 ? -12.309 -10.811 5.381 1.00 94.38 188 GLN A O 1
ATOM 1280 N N . ALA A 1 189 ? -13.062 -9.102 6.629 1.00 94.00 189 ALA A N 1
ATOM 1281 C CA . ALA A 1 189 ? -14.047 -8.640 5.653 1.00 94.00 189 ALA A CA 1
ATOM 1282 C C . ALA A 1 189 ? -13.387 -7.998 4.417 1.00 94.00 189 ALA A C 1
ATOM 1284 O O . ALA A 1 189 ? -13.863 -8.191 3.299 1.00 94.00 189 ALA A O 1
ATOM 1285 N N . ALA A 1 190 ? -12.273 -7.285 4.602 1.00 94.19 190 ALA A N 1
ATOM 1286 C CA . ALA A 1 190 ? -11.499 -6.646 3.536 1.00 94.19 190 ALA A CA 1
ATOM 1287 C C . ALA A 1 190 ? -10.601 -7.625 2.751 1.00 94.19 190 ALA A C 1
ATOM 1289 O O . ALA A 1 190 ? -10.364 -7.442 1.553 1.00 94.19 190 ALA A O 1
ATOM 1290 N N . ALA A 1 191 ? -10.105 -8.682 3.403 1.00 93.69 191 ALA A N 1
ATOM 1291 C CA . ALA A 1 191 ? -9.109 -9.595 2.842 1.00 93.69 191 ALA A CA 1
ATOM 1292 C C . ALA A 1 191 ? -9.489 -10.232 1.487 1.00 93.69 191 ALA A C 1
ATOM 1294 O O . ALA A 1 191 ? -8.621 -10.281 0.615 1.00 93.69 191 ALA A O 1
ATOM 1295 N N . PRO A 1 192 ? -10.735 -10.688 1.230 1.00 95.50 192 PRO A N 1
ATOM 1296 C CA . PRO A 1 192 ? -11.097 -11.281 -0.058 1.00 95.50 192 PRO A CA 1
ATOM 1297 C C . PRO A 1 192 ? -10.901 -10.340 -1.250 1.00 95.50 192 PRO A C 1
ATOM 1299 O O . PRO A 1 192 ? -10.563 -10.814 -2.333 1.00 95.50 192 PRO A O 1
ATOM 1302 N N . VAL A 1 193 ? -11.079 -9.027 -1.058 1.00 95.25 193 VAL A N 1
ATOM 1303 C CA . VAL A 1 193 ? -10.864 -8.031 -2.118 1.00 95.25 193 VAL A CA 1
ATOM 1304 C C . VAL A 1 193 ? -9.383 -7.977 -2.483 1.00 95.25 193 VAL A C 1
ATOM 1306 O O . VAL A 1 193 ? -9.041 -8.102 -3.654 1.00 95.25 193 VAL A O 1
ATOM 1309 N N . LEU A 1 194 ? -8.504 -7.887 -1.480 1.00 95.06 194 LEU A N 1
ATOM 1310 C CA . LEU A 1 194 ? -7.053 -7.876 -1.686 1.00 95.06 194 LEU A CA 1
ATOM 1311 C C . LEU A 1 194 ? -6.555 -9.191 -2.295 1.00 95.06 194 LEU A C 1
ATOM 1313 O O . LEU A 1 194 ? -5.799 -9.177 -3.260 1.00 95.06 194 LEU A O 1
ATOM 1317 N N . LEU A 1 195 ? -7.019 -10.333 -1.781 1.00 95.38 195 LEU A N 1
ATOM 1318 C CA . LEU A 1 195 ? -6.660 -11.654 -2.307 1.00 95.38 195 LEU A CA 1
ATOM 1319 C C . LEU A 1 195 ? -7.134 -11.857 -3.754 1.00 95.38 195 LEU A C 1
ATOM 1321 O O . LEU A 1 195 ? -6.494 -12.590 -4.505 1.00 95.38 195 LEU A O 1
ATOM 1325 N N . GLY A 1 196 ? -8.224 -11.198 -4.157 1.00 96.44 196 GLY A N 1
ATOM 1326 C CA . GLY A 1 196 ? -8.716 -11.200 -5.534 1.00 96.44 196 GLY A CA 1
ATOM 1327 C C . GLY A 1 196 ? -7.744 -10.573 -6.537 1.00 96.44 196 GLY A C 1
ATOM 1328 O O . GLY A 1 196 ? -7.752 -10.966 -7.697 1.00 96.44 196 GLY A O 1
ATOM 1329 N N . LEU A 1 197 ? -6.859 -9.674 -6.091 1.00 95.94 197 LEU A N 1
ATOM 1330 C CA . LEU A 1 197 ? -5.861 -9.012 -6.943 1.00 95.94 197 LEU A CA 1
ATOM 1331 C C . LEU A 1 197 ? -4.671 -9.916 -7.290 1.00 95.94 197 LEU A C 1
ATOM 1333 O O . LEU A 1 197 ? -3.846 -9.567 -8.133 1.00 95.94 197 LEU A O 1
ATOM 1337 N N . LYS A 1 198 ? -4.562 -11.089 -6.655 1.00 96.50 198 LYS A N 1
ATOM 1338 C CA . LYS A 1 198 ? -3.411 -11.984 -6.803 1.00 96.50 198 LYS A CA 1
ATOM 1339 C C . LYS A 1 198 ? -3.161 -12.399 -8.256 1.00 96.50 198 LYS A C 1
ATOM 1341 O O . LYS A 1 198 ? -2.009 -12.444 -8.677 1.00 96.50 198 LYS A O 1
ATOM 1346 N N . SER A 1 199 ? -4.220 -12.664 -9.027 1.00 96.56 199 SER A N 1
ATOM 1347 C CA . SER A 1 199 ? -4.103 -13.055 -10.442 1.00 96.56 199 SER A CA 1
ATOM 1348 C C . SER A 1 199 ? -3.547 -11.958 -11.345 1.00 96.56 199 SER A C 1
ATOM 1350 O O . SER A 1 199 ? -3.054 -12.271 -12.424 1.00 96.56 199 SER A O 1
ATOM 1352 N N . ASP A 1 200 ? -3.628 -10.702 -10.911 1.00 96.88 200 ASP A N 1
ATOM 1353 C CA . ASP A 1 200 ? -3.134 -9.552 -11.664 1.00 96.88 200 ASP A CA 1
ATOM 1354 C C . ASP A 1 200 ? -1.696 -9.182 -11.267 1.00 96.88 200 ASP A C 1
ATOM 1356 O O . ASP A 1 200 ? -1.079 -8.353 -11.923 1.00 96.88 200 ASP A O 1
ATOM 1360 N N . ILE A 1 201 ? -1.160 -9.764 -10.188 1.00 96.81 201 ILE A N 1
ATOM 1361 C CA . ILE A 1 201 ? 0.119 -9.357 -9.585 1.00 96.81 201 ILE A CA 1
ATOM 1362 C C . ILE A 1 201 ? 1.166 -10.469 -9.660 1.00 96.81 201 ILE A C 1
ATOM 1364 O O . ILE A 1 201 ? 2.334 -10.196 -9.929 1.00 96.81 201 ILE A O 1
ATOM 1368 N N . VAL A 1 202 ? 0.775 -11.715 -9.383 1.00 97.25 202 VAL A N 1
ATOM 1369 C CA . VAL A 1 202 ? 1.715 -12.837 -9.295 1.00 97.25 202 VAL A CA 1
ATOM 1370 C C . VAL A 1 202 ? 2.052 -13.368 -10.684 1.00 97.25 202 VAL A C 1
ATOM 1372 O O . VAL A 1 202 ? 1.174 -13.787 -11.436 1.00 97.25 202 VAL A O 1
ATOM 1375 N N . GLU A 1 203 ? 3.347 -13.416 -10.986 1.00 94.94 203 GLU A N 1
ATOM 1376 C CA . GLU A 1 203 ? 3.896 -13.947 -12.240 1.00 94.94 203 GLU A CA 1
ATOM 1377 C C . GLU A 1 203 ? 4.661 -15.263 -12.028 1.00 94.94 203 GLU A C 1
ATOM 1379 O O . GLU A 1 203 ? 4.856 -16.028 -12.974 1.00 94.94 203 GLU A O 1
ATOM 1384 N N . ASP A 1 204 ? 5.065 -15.549 -10.787 1.00 91.12 204 ASP A N 1
ATOM 1385 C CA . ASP A 1 204 ? 5.774 -16.766 -10.403 1.00 91.12 204 ASP A CA 1
ATOM 1386 C C . ASP A 1 204 ? 5.021 -17.515 -9.290 1.00 91.12 204 ASP A C 1
ATOM 1388 O O . ASP A 1 204 ? 4.888 -17.048 -8.163 1.00 91.12 204 ASP A O 1
ATOM 1392 N N . THR A 1 205 ? 4.557 -18.733 -9.561 1.00 87.94 205 THR A N 1
ATOM 1393 C CA . THR A 1 205 ? 3.865 -19.555 -8.549 1.00 87.94 205 THR A CA 1
ATOM 1394 C C . THR A 1 205 ? 4.826 -20.267 -7.585 1.00 87.94 205 THR A C 1
ATOM 1396 O O . THR A 1 205 ? 4.480 -21.267 -6.948 1.00 87.94 205 THR A O 1
ATOM 1399 N N . SER A 1 206 ? 6.086 -19.835 -7.536 1.00 85.31 206 SER A N 1
ATOM 1400 C CA . SER A 1 206 ? 7.085 -20.337 -6.601 1.00 85.31 206 SER A CA 1
ATOM 1401 C C . SER A 1 206 ? 6.746 -19.940 -5.167 1.00 85.31 206 SER A C 1
ATOM 1403 O O . SER A 1 206 ? 6.357 -18.814 -4.871 1.00 85.31 206 SER A O 1
ATOM 1405 N N . GLY A 1 207 ? 6.972 -20.861 -4.232 1.00 83.62 207 GLY A N 1
ATOM 1406 C CA . GLY A 1 207 ? 6.777 -20.618 -2.800 1.00 83.62 207 GLY A CA 1
ATOM 1407 C C . GLY A 1 207 ? 7.936 -19.879 -2.122 1.00 83.62 207 GLY A C 1
ATOM 1408 O O . GLY A 1 207 ? 8.140 -20.073 -0.926 1.00 83.62 207 GLY A O 1
ATOM 1409 N N . THR A 1 208 ? 8.733 -19.106 -2.864 1.00 89.81 208 THR A N 1
ATOM 1410 C CA . THR A 1 208 ? 9.952 -18.450 -2.363 1.00 89.81 208 THR A CA 1
ATOM 1411 C C . THR A 1 208 ? 9.965 -16.971 -2.702 1.00 89.81 208 THR A C 1
ATOM 1413 O O . THR A 1 208 ? 9.808 -16.622 -3.867 1.00 89.81 208 THR A O 1
ATOM 1416 N N . ASN A 1 209 ? 10.232 -16.123 -1.707 1.00 91.44 209 ASN A N 1
ATOM 1417 C CA . ASN A 1 209 ? 10.392 -14.686 -1.910 1.00 91.44 209 ASN A CA 1
ATOM 1418 C C . ASN A 1 209 ? 11.555 -14.380 -2.860 1.00 91.44 209 ASN A C 1
ATOM 1420 O O . ASN A 1 209 ? 12.664 -14.890 -2.683 1.00 91.44 209 ASN A O 1
ATOM 1424 N N . THR A 1 210 ? 11.320 -13.522 -3.846 1.00 91.56 210 THR A N 1
ATOM 1425 C CA . THR A 1 210 ? 12.259 -13.301 -4.964 1.00 91.56 210 THR A CA 1
ATOM 1426 C C . THR A 1 210 ? 13.267 -12.183 -4.704 1.00 91.56 210 THR A C 1
ATOM 1428 O O . THR A 1 210 ? 14.312 -12.124 -5.358 1.00 91.56 210 THR A O 1
ATOM 1431 N N . LYS A 1 211 ? 12.995 -11.312 -3.723 1.00 92.44 211 LYS A N 1
ATOM 1432 C CA . LYS A 1 211 ? 13.900 -10.238 -3.277 1.00 92.44 211 LYS A CA 1
ATOM 1433 C C . LYS A 1 211 ? 14.115 -10.207 -1.761 1.00 92.44 211 LYS A C 1
ATOM 1435 O O . LYS A 1 211 ? 14.400 -9.150 -1.202 1.00 92.44 211 LYS A O 1
ATOM 1440 N N . ALA A 1 212 ? 14.010 -11.354 -1.091 1.00 91.50 212 ALA A N 1
ATOM 1441 C CA . ALA A 1 212 ? 14.261 -11.422 0.344 1.00 91.50 212 ALA A CA 1
ATOM 1442 C C . ALA A 1 212 ? 15.701 -11.009 0.693 1.00 91.50 212 ALA A C 1
ATOM 1444 O O . ALA A 1 212 ? 16.674 -11.513 0.134 1.00 91.50 212 ALA A O 1
ATOM 1445 N N . THR A 1 213 ? 15.817 -10.110 1.666 1.00 90.81 213 THR A N 1
ATOM 1446 C CA . THR A 1 213 ? 17.067 -9.642 2.286 1.00 90.81 213 THR A CA 1
ATOM 1447 C C . THR A 1 213 ? 17.225 -10.147 3.714 1.00 90.81 213 THR A C 1
ATOM 1449 O O . THR A 1 213 ? 18.213 -9.828 4.378 1.00 90.81 213 THR A O 1
ATOM 1452 N N . CYS A 1 214 ? 16.262 -10.943 4.196 1.00 90.31 214 CYS A N 1
ATOM 1453 C CA . CYS A 1 214 ? 16.351 -11.572 5.502 1.00 90.31 214 CYS A CA 1
ATOM 1454 C C . CYS A 1 214 ? 17.696 -12.289 5.629 1.00 90.31 214 CYS A C 1
ATOM 1456 O O . CYS A 1 214 ? 18.080 -13.013 4.701 1.00 90.31 214 CYS A O 1
ATOM 1458 N N . PRO A 1 215 ? 18.413 -12.133 6.759 1.00 84.56 215 PRO A N 1
ATOM 1459 C CA . PRO A 1 215 ? 19.560 -12.982 7.010 1.00 84.56 215 PRO A CA 1
ATOM 1460 C C . PRO A 1 215 ? 19.072 -14.416 6.869 1.00 84.56 215 PRO A C 1
ATOM 1462 O O . PRO A 1 215 ? 18.033 -14.764 7.438 1.00 84.56 215 PRO A O 1
ATOM 1465 N N . ALA A 1 216 ? 19.783 -15.221 6.073 1.00 71.44 216 ALA A N 1
ATOM 1466 C CA . ALA A 1 216 ? 19.507 -16.643 6.003 1.00 71.44 216 ALA A CA 1
ATOM 1467 C C . ALA A 1 216 ? 19.468 -17.116 7.451 1.00 71.44 216 ALA A C 1
ATOM 1469 O O . ALA A 1 216 ? 20.482 -17.038 8.152 1.00 71.44 216 ALA A O 1
ATOM 1470 N N . SER A 1 217 ? 18.274 -17.481 7.932 1.00 58.62 217 SER A N 1
ATOM 1471 C CA . SER A 1 217 ? 18.121 -18.030 9.270 1.00 58.62 217 SER A CA 1
ATOM 1472 C C . SER A 1 217 ? 19.210 -19.082 9.385 1.00 58.62 217 SER A C 1
ATOM 1474 O O . SER A 1 217 ? 19.308 -19.902 8.472 1.00 58.62 217 SER A O 1
ATOM 1476 N N . GLY A 1 218 ? 20.065 -19.016 10.408 1.00 46.72 218 GLY A N 1
ATOM 1477 C CA . GLY A 1 218 ? 21.252 -19.866 10.568 1.00 46.72 218 GLY A CA 1
ATOM 1478 C C . GLY A 1 218 ? 20.966 -21.372 10.703 1.00 46.72 218 GLY A C 1
ATOM 1479 O O . GLY A 1 218 ? 21.698 -22.078 11.384 1.00 46.72 218 GLY A O 1
ATOM 1480 N N . GLY A 1 219 ? 19.891 -21.873 10.099 1.00 41.94 219 GLY A N 1
ATOM 1481 C CA . GLY A 1 219 ? 19.628 -23.261 9.802 1.00 41.94 219 GLY A CA 1
ATOM 1482 C C . GLY A 1 219 ? 20.423 -23.697 8.580 1.00 41.94 219 GLY A C 1
ATOM 1483 O O . GLY A 1 219 ? 20.062 -23.458 7.430 1.00 41.94 219 GLY A O 1
ATOM 1484 N N . THR A 1 220 ? 21.508 -24.400 8.856 1.00 46.59 220 THR A N 1
ATOM 1485 C CA . THR A 1 220 ? 22.106 -25.389 7.971 1.00 46.59 220 THR A CA 1
ATOM 1486 C C . THR A 1 220 ? 21.010 -26.241 7.317 1.00 46.59 220 THR A C 1
ATOM 1488 O O . THR A 1 220 ? 20.369 -27.039 7.996 1.00 46.59 220 THR A O 1
ATOM 1491 N N . GLY A 1 221 ? 20.810 -26.110 6.003 1.00 45.12 221 GLY A N 1
ATOM 1492 C CA . GLY A 1 221 ? 20.076 -27.107 5.220 1.00 45.12 221 GLY A CA 1
ATOM 1493 C C . GLY A 1 221 ? 19.121 -26.540 4.178 1.00 45.12 221 GLY A C 1
ATOM 1494 O O . GLY A 1 221 ? 17.931 -26.410 4.438 1.00 45.12 221 GLY A O 1
ATOM 1495 N N . GLY A 1 222 ? 19.631 -26.314 2.966 1.00 37.66 222 GLY A N 1
ATOM 1496 C CA . GLY A 1 222 ? 18.790 -26.193 1.777 1.00 37.66 222 GLY A CA 1
ATOM 1497 C C . GLY A 1 222 ? 19.290 -25.177 0.763 1.00 37.66 222 GLY A C 1
ATOM 1498 O O . GLY A 1 222 ? 18.655 -24.153 0.549 1.00 37.66 222 GLY A O 1
ATOM 1499 N N . THR A 1 223 ? 20.409 -25.466 0.103 1.00 40.53 223 THR A N 1
ATOM 1500 C CA . THR A 1 223 ? 20.794 -24.823 -1.158 1.00 40.53 223 THR A CA 1
ATOM 1501 C C . THR A 1 223 ? 19.748 -25.130 -2.233 1.00 40.53 223 THR A C 1
ATOM 1503 O O . THR A 1 223 ? 19.852 -26.104 -2.972 1.00 40.53 223 THR A O 1
ATOM 1506 N N . GLY A 1 224 ? 18.724 -24.285 -2.320 1.00 42.88 224 GLY A N 1
ATOM 1507 C CA . GLY A 1 224 ? 17.841 -24.177 -3.473 1.00 42.88 224 GLY A CA 1
ATOM 1508 C C . GLY A 1 224 ? 18.405 -23.176 -4.474 1.00 42.88 224 GLY A C 1
ATOM 1509 O O . GLY A 1 224 ? 17.816 -22.126 -4.698 1.00 42.88 224 GLY A O 1
ATOM 1510 N N . THR A 1 225 ? 19.566 -23.461 -5.063 1.00 42.72 225 THR A N 1
ATOM 1511 C CA . THR A 1 225 ? 20.010 -22.752 -6.268 1.00 42.72 225 THR A CA 1
ATOM 1512 C C . THR A 1 225 ? 19.114 -23.181 -7.427 1.00 42.72 225 THR A C 1
ATOM 1514 O O . THR A 1 225 ? 19.415 -24.146 -8.126 1.00 42.72 225 THR A O 1
ATOM 1517 N N . GLY A 1 226 ? 18.003 -22.472 -7.626 1.00 39.00 226 GLY A N 1
ATOM 1518 C CA . GLY A 1 226 ? 17.178 -22.537 -8.832 1.00 39.00 226 GLY A CA 1
ATOM 1519 C C . GLY A 1 226 ? 17.861 -21.837 -10.006 1.00 39.00 226 GLY A C 1
ATOM 1520 O O . GLY A 1 226 ? 17.329 -20.891 -10.572 1.00 39.00 226 GLY A O 1
ATOM 1521 N N . GLY A 1 227 ? 19.073 -22.274 -10.349 1.00 38.34 227 GLY A N 1
ATOM 1522 C CA . GLY A 1 227 ? 19.706 -21.940 -11.616 1.00 38.34 227 GLY A CA 1
ATOM 1523 C C . GLY A 1 227 ? 19.065 -22.785 -12.707 1.00 38.34 227 GLY A C 1
ATOM 1524 O O . GLY A 1 227 ? 19.343 -23.978 -12.808 1.00 38.34 227 GLY A O 1
ATOM 1525 N N . SER A 1 228 ? 18.203 -22.181 -13.522 1.00 41.56 228 SER A N 1
ATOM 1526 C CA . SER A 1 228 ? 17.718 -22.807 -14.750 1.00 41.56 228 SER A CA 1
ATOM 1527 C C . SER A 1 228 ? 18.856 -22.803 -15.776 1.00 41.56 228 SER A C 1
ATOM 1529 O O . SER A 1 228 ? 19.019 -21.870 -16.558 1.00 41.56 228 SER A O 1
ATOM 1531 N N . ALA A 1 229 ? 19.710 -23.825 -15.711 1.00 39.09 229 ALA A N 1
ATOM 1532 C CA . ALA A 1 229 ? 20.734 -24.100 -16.705 1.00 39.09 229 ALA A CA 1
ATOM 1533 C C . ALA A 1 229 ? 20.327 -25.329 -17.524 1.00 39.09 229 ALA A C 1
ATOM 1535 O O . ALA A 1 229 ? 20.307 -26.449 -17.026 1.00 39.09 229 ALA A O 1
ATOM 1536 N N . GLY A 1 230 ? 20.010 -25.068 -18.793 1.00 38.12 230 GLY A N 1
ATOM 1537 C CA . GLY A 1 230 ? 20.548 -25.797 -19.940 1.00 38.12 230 GLY A CA 1
ATOM 1538 C C . GLY A 1 230 ? 20.420 -27.318 -19.944 1.00 38.12 230 GLY A C 1
ATOM 1539 O O . GLY A 1 230 ? 21.215 -28.045 -19.361 1.00 38.12 230 GLY A O 1
ATOM 1540 N N . THR A 1 231 ? 19.481 -27.788 -20.754 1.00 42.72 231 THR A N 1
ATOM 1541 C CA . THR A 1 231 ? 19.380 -29.151 -21.273 1.00 42.72 231 THR A CA 1
ATOM 1542 C C . THR A 1 231 ? 20.731 -29.649 -21.813 1.00 42.72 231 THR A C 1
ATOM 1544 O O . THR A 1 231 ? 21.286 -29.068 -22.742 1.00 42.72 231 THR A O 1
ATOM 1547 N N . GLY A 1 232 ? 21.240 -30.757 -21.269 1.00 39.78 232 GLY A N 1
ATOM 1548 C CA . GLY A 1 232 ? 22.452 -31.428 -21.746 1.00 39.78 232 GLY A CA 1
ATOM 1549 C C . GLY A 1 232 ? 22.385 -32.929 -21.484 1.00 39.78 232 GLY A C 1
ATOM 1550 O O . GLY A 1 232 ? 22.871 -33.415 -20.470 1.00 39.78 232 GLY A O 1
ATOM 1551 N N . SER A 1 233 ? 21.732 -33.656 -22.392 1.00 43.94 233 SER A N 1
ATOM 1552 C CA . SER A 1 233 ? 21.779 -35.121 -22.473 1.00 43.94 233 SER A CA 1
ATOM 1553 C C . SER A 1 233 ? 23.176 -35.596 -22.873 1.00 43.94 233 SER A C 1
ATOM 1555 O O . SER A 1 233 ? 23.763 -35.042 -23.798 1.00 43.94 233 SER A O 1
ATOM 1557 N N . GLY A 1 234 ? 23.662 -36.677 -22.259 1.00 42.47 234 GLY A N 1
ATOM 1558 C CA . GLY A 1 234 ? 24.848 -37.387 -22.745 1.00 42.47 234 GLY A CA 1
ATOM 1559 C C . GLY A 1 234 ? 25.473 -38.310 -21.708 1.00 42.47 234 GLY A C 1
ATOM 1560 O O . GLY A 1 234 ? 26.532 -38.013 -21.171 1.00 42.47 234 GLY A O 1
ATOM 1561 N N . GLY A 1 235 ? 24.799 -39.420 -21.408 1.00 41.53 235 GLY A N 1
ATOM 1562 C CA . GLY A 1 235 ? 25.349 -40.487 -20.582 1.00 41.53 235 GLY A CA 1
ATOM 1563 C C . GLY A 1 235 ? 26.320 -41.386 -21.347 1.00 41.53 235 GLY A C 1
ATOM 1564 O O . GLY A 1 235 ? 26.112 -41.664 -22.522 1.00 41.53 235 GLY A O 1
ATOM 1565 N N . THR A 1 236 ? 27.304 -41.931 -20.634 1.00 42.81 236 THR A N 1
ATOM 1566 C CA . THR A 1 236 ? 27.860 -43.267 -20.897 1.00 42.81 236 THR A CA 1
ATOM 1567 C C . THR A 1 236 ? 28.242 -43.902 -19.567 1.00 42.81 236 THR A C 1
ATOM 1569 O O . THR A 1 236 ? 29.166 -43.455 -18.890 1.00 42.81 236 THR A O 1
ATOM 1572 N N . ALA A 1 237 ? 27.490 -44.935 -19.192 1.00 45.81 237 ALA A N 1
ATOM 1573 C CA . ALA A 1 237 ? 27.770 -45.810 -18.069 1.00 45.81 237 ALA A CA 1
ATOM 1574 C C . ALA A 1 237 ? 28.962 -46.722 -18.400 1.00 45.81 237 ALA A C 1
ATOM 1576 O O . ALA A 1 237 ? 28.977 -47.379 -19.439 1.00 45.81 237 ALA A O 1
ATOM 1577 N N . GLY A 1 238 ? 29.942 -46.773 -17.498 1.00 40.38 238 GLY A N 1
ATOM 1578 C CA . GLY A 1 238 ? 30.973 -47.804 -17.484 1.00 40.38 238 GLY A CA 1
ATOM 1579 C C . GLY A 1 238 ? 30.456 -49.040 -16.753 1.00 40.38 238 GLY A C 1
ATOM 1580 O O . GLY A 1 238 ? 30.173 -48.976 -15.559 1.00 40.38 238 GLY A O 1
ATOM 1581 N N . ALA A 1 239 ? 30.340 -50.160 -17.465 1.00 48.16 239 ALA A N 1
ATOM 1582 C CA . ALA A 1 239 ? 30.147 -51.478 -16.876 1.00 48.16 239 ALA A CA 1
ATOM 1583 C C . ALA A 1 239 ? 31.482 -52.231 -16.921 1.00 48.16 239 ALA A C 1
ATOM 1585 O O . ALA A 1 239 ? 32.021 -52.496 -17.994 1.00 48.16 239 ALA A O 1
ATOM 1586 N N . GLY A 1 240 ? 32.020 -52.539 -15.742 1.00 49.44 240 GLY A N 1
ATOM 1587 C CA . GLY A 1 240 ? 33.162 -53.426 -15.572 1.00 49.44 240 GLY A CA 1
ATOM 1588 C C . GLY A 1 240 ? 32.719 -54.885 -15.464 1.00 49.44 240 GLY A C 1
ATOM 1589 O O . GLY A 1 240 ? 31.833 -55.221 -14.685 1.00 49.44 240 GLY A O 1
ATOM 1590 N N . THR A 1 241 ? 33.396 -55.748 -16.212 1.00 53.41 241 THR A N 1
ATOM 1591 C CA . THR A 1 241 ? 33.485 -57.205 -16.029 1.00 53.41 241 THR A CA 1
ATOM 1592 C C . THR A 1 241 ? 34.956 -57.532 -16.320 1.00 53.41 241 THR A C 1
ATOM 1594 O O . THR A 1 241 ? 35.471 -57.087 -17.337 1.00 53.41 241 THR A O 1
ATOM 1597 N N . GLY A 1 242 ? 35.761 -58.166 -15.472 1.00 48.91 242 GLY A N 1
ATOM 1598 C CA . GLY A 1 242 ? 35.478 -59.356 -14.686 1.00 48.91 242 GLY A CA 1
ATOM 1599 C C . GLY A 1 242 ? 36.166 -60.565 -15.336 1.00 48.91 242 GLY A C 1
ATOM 1600 O O . GLY A 1 242 ? 35.531 -61.255 -16.113 1.00 48.91 242 GLY A O 1
ATOM 1601 N N . GLY A 1 243 ? 37.442 -60.801 -14.999 1.00 50.56 243 GLY A N 1
ATOM 1602 C CA . GLY A 1 243 ? 38.005 -62.135 -14.729 1.00 50.56 243 GLY A CA 1
ATOM 1603 C C . GLY A 1 243 ? 38.363 -63.131 -15.854 1.00 50.56 243 GLY A C 1
ATOM 1604 O O . GLY A 1 243 ? 37.530 -63.553 -16.644 1.00 50.56 243 GLY A O 1
ATOM 1605 N N . THR A 1 244 ? 39.575 -63.683 -15.681 1.00 56.69 244 THR A N 1
ATOM 1606 C CA . THR A 1 244 ? 40.104 -65.024 -16.041 1.00 56.69 244 THR A CA 1
ATOM 1607 C C . THR A 1 244 ? 40.768 -65.243 -17.404 1.00 56.69 244 THR A C 1
ATOM 1609 O O . THR A 1 244 ? 40.207 -64.953 -18.454 1.00 56.69 244 THR A O 1
ATOM 1612 N N . GLY A 1 245 ? 41.965 -65.846 -17.358 1.00 48.91 245 GLY A N 1
ATOM 1613 C CA . GLY A 1 245 ? 42.625 -66.450 -18.515 1.00 48.91 245 GLY A CA 1
ATOM 1614 C C . GLY A 1 245 ? 44.109 -66.764 -18.300 1.00 48.91 245 GLY A C 1
ATOM 1615 O O . GLY A 1 245 ? 44.932 -65.950 -18.686 1.00 48.91 245 GLY A O 1
ATOM 1616 N N . ASN A 1 246 ? 44.365 -67.918 -17.665 1.00 48.16 246 ASN A N 1
ATOM 1617 C CA . ASN A 1 246 ? 45.531 -68.828 -17.724 1.00 48.16 246 ASN A CA 1
ATOM 1618 C C . ASN A 1 246 ? 46.927 -68.272 -18.073 1.00 48.16 246 ASN A C 1
ATOM 1620 O O . ASN A 1 246 ? 47.156 -67.947 -19.259 1.00 48.16 246 ASN A O 1
#